Protein AF-A0A7S2A0R3-F1 (afdb_monomer)

InterPro domains:
  IPR005821 Ion transport domain [PF00520] (39-308)
  IPR024862 Transient receptor potential cation channel subfamily V [PTHR10582] (13-310)

Mean predicted aligned error: 7.32 Å

Nearest PDB structures (foldseek):
  8t0y-assembly1_C  TM=7.293E-01  e=2.827E-06  Rattus norvegicus
  8t3l-assembly1_A  TM=7.322E-01  e=7.513E-06  Rattus norvegicus
  7k4b-assembly1_A  TM=6.851E-01  e=8.211E-06  Homo sapiens
  9jje-assembly1_A  TM=5.980E-01  e=2.493E-05  Nematostella vectensis
  8fc8-assembly1_A  TM=6.639E-01  e=4.249E-05  Homo sapiens

Radius of gyration: 29.69 Å; Cα contacts (8 Å, |Δi|>4): 240; chains: 1; bounding box: 72×34×97 Å

Foldseek 3Di:
DDDPVVVLLVVLPDPVNVVVLVVLCPDPVLVVVLVVLLVLLVLLLVLLVVLLVVLLCQQCVVPPPPDPDDDDDPLQSSADDVVSLVSLVVSLVVLVVVLVLLCVLCVVVVNNVVCVPDVLSVLSVVLSVLSVVLSVCNRRSDDDSVVSVVVSVVSSVSSVVNVLVSVLLVDLVSVLVVVLVVQLVVVCPVVVVVLLVVLLVLLVVLLVQCEPFPLQVVDDPPPPPPCPDPDDPDDDPPDSQSRDDSVSSSVVSVVVLVVPDDCVNQPDPRHDPVVVVSSVVSCCVRNPVSVVVSVVSSVVSSVVSVPPPSSSSSSVSSVVSSVSVVSSVPDPCVVVVCVVVVVPPPPPPPPPDD

Solvent-accessible surface area (backbone atoms only — not comparable to full-atom values): 20241 Å² total; per-residue (Å²): 132,84,74,58,66,73,57,50,49,54,52,52,68,34,67,72,50,45,52,52,50,51,58,62,56,68,34,68,65,64,47,50,51,54,53,48,51,53,51,41,51,52,50,32,55,54,48,48,55,55,49,51,51,53,35,49,45,49,69,53,59,85,83,61,83,82,56,85,91,70,77,76,80,59,58,77,70,24,31,45,64,66,80,75,45,46,61,47,54,52,35,37,50,52,53,48,53,51,52,52,49,50,52,53,31,34,45,75,70,73,43,43,66,60,59,76,70,37,68,64,57,53,49,52,53,50,49,38,51,51,54,52,54,50,51,52,39,38,48,60,31,60,77,60,67,66,60,48,52,57,51,51,54,52,48,52,53,51,54,51,50,51,50,52,54,50,43,34,75,72,36,69,73,49,28,40,48,53,54,44,50,52,52,42,50,63,67,40,47,66,56,51,54,53,48,52,53,52,46,49,51,50,23,51,52,47,28,63,67,41,52,91,31,73,90,41,62,74,72,69,91,60,92,60,90,71,82,76,79,71,65,70,99,84,64,83,78,77,86,63,43,44,62,69,61,68,61,51,19,33,51,51,45,51,40,39,57,76,65,58,72,68,64,72,81,60,68,42,90,84,54,60,74,63,57,49,52,51,49,53,49,44,47,49,50,55,41,53,48,46,46,54,51,50,52,51,54,48,53,54,49,50,57,54,36,69,75,72,42,35,67,44,58,51,42,48,55,51,49,54,51,49,53,50,50,50,41,53,68,67,30,80,58,52,60,54,50,38,65,74,69,64,65,72,69,81,80,79,57,91,76,84,79,128

Organism: Trieres chinensis (NCBI:txid1514140)

pLDDT: mean 88.22, std 11.82, range [49.16, 98.56]

Sequence (354 aa):
QSLPEWLGDRAVVHSAVQNLLNDKISQRFPTAIILLDLYFLIIVIVTYSIVVLKSIQNRFPEAYVIADNVTGVPEDERAVPYESLLPLYIGAMYFLVREVVQMLSLLSLGLFQTWLYDPTNWLDVVFILVVVIFSVLMQTGKGDSQLFRTFSSLSLLLLWINFLFFLKSMFIDFAVFVGGVLYVVQRLVAFLMALIVILVAFAQMFITLFQQTEYCKCGGEGDDGSNTLCEGPGDPPPPRPFCGNMWPSFLKVYTMLLGEVDESLFLDKDVSSFAIVLFIFFMFLVVILLANVLIAIVTDSYGVIKNERAAIVFWSNRLDFVAEMDAIAAGPWKKKVKDVFGVNNADDDPGASR

Secondary structure (DSSP, 8-state):
-PPPHHHHHHHHT-HHHHHHHHHHHTSHHHHHHHHHHHHHHHHHHHHHHHHHHHHHHHHS-GGGSSSTT-----HHHHSPPHHHHHHHHHHHHHHHHHHHHHHHHHHHTT-HHHHHH-HHHHHHHHHHHHHHHHHHHHHH--S-HHHHHHHHHHHHHHHHHHHHHHHHHH-HHHHHHHHHHHHHHHHHHHHHHHHHHHHHHHHHHHHHHHTTSHHHHTT----S------S-SSSPPPP-TTSS-HHHHHHHHHHHHTT---GGGT-STTS-HHHHHHHHHHIIIIIIIIHHHHHHHHHHHHHHIIIIIHHHHHHHHHHHHHHHHHHHHHSTHHHHHHHHTT---TT--TT---

Structure (mmCIF, N/CA/C/O backbone):
data_AF-A0A7S2A0R3-F1
#
_entry.id   AF-A0A7S2A0R3-F1
#
loop_
_atom_site.group_PDB
_atom_site.id
_atom_site.type_symbol
_atom_site.label_atom_id
_atom_site.label_alt_id
_atom_site.label_comp_id
_atom_site.label_asym_id
_atom_site.label_entity_id
_atom_site.label_seq_id
_atom_site.pdbx_PDB_ins_code
_atom_site.Cartn_x
_atom_site.Cartn_y
_atom_site.Cartn_z
_atom_site.occupancy
_atom_site.B_iso_or_equiv
_atom_site.auth_seq_id
_atom_site.auth_comp_id
_atom_site.auth_asym_id
_atom_site.auth_atom_id
_atom_site.pdbx_PDB_model_num
ATOM 1 N N . GLN A 1 1 ? -31.956 -10.591 11.250 1.00 53.16 1 GLN A N 1
ATOM 2 C CA . GLN A 1 1 ? -32.306 -9.886 10.000 1.00 53.16 1 GLN A CA 1
ATOM 3 C C . GLN A 1 1 ? -31.535 -8.582 10.012 1.00 53.16 1 GLN A C 1
ATOM 5 O O . GLN A 1 1 ? -31.708 -7.823 10.958 1.00 53.16 1 GLN A O 1
ATOM 10 N N . SER A 1 2 ? -30.623 -8.376 9.062 1.00 69.69 2 SER A N 1
ATOM 11 C CA . SER A 1 2 ? -29.943 -7.089 8.907 1.00 69.69 2 SER A CA 1
ATOM 12 C C . SER A 1 2 ? -30.963 -6.037 8.470 1.00 69.69 2 SER A C 1
ATOM 14 O O . SER A 1 2 ? -31.864 -6.323 7.679 1.00 69.69 2 SER A O 1
ATOM 16 N N . LEU A 1 3 ? -30.864 -4.836 9.037 1.00 80.25 3 LEU A N 1
ATOM 17 C CA . LEU A 1 3 ? -31.650 -3.696 8.576 1.00 80.25 3 LEU A CA 1
ATOM 18 C C . LEU A 1 3 ? -31.218 -3.358 7.135 1.00 80.25 3 LEU A C 1
ATOM 20 O O . LEU A 1 3 ? -30.042 -3.534 6.811 1.00 80.25 3 LEU A O 1
ATOM 24 N N . PRO A 1 4 ? -32.126 -2.884 6.264 1.00 87.88 4 PRO A N 1
ATOM 25 C CA . PRO A 1 4 ? -31.744 -2.390 4.943 1.00 87.88 4 PRO A CA 1
ATOM 26 C C . PRO A 1 4 ? -30.665 -1.301 5.051 1.00 87.88 4 PRO A C 1
ATOM 28 O O . PRO A 1 4 ? -30.780 -0.435 5.919 1.00 87.88 4 PRO A O 1
ATOM 31 N N . GLU A 1 5 ? -29.669 -1.301 4.156 1.00 82.75 5 GLU A N 1
ATOM 32 C CA . GLU A 1 5 ? -28.526 -0.363 4.200 1.00 82.75 5 GLU A CA 1
ATOM 33 C C . GLU A 1 5 ? -28.966 1.105 4.303 1.00 82.75 5 GLU A C 1
ATOM 35 O O . GLU A 1 5 ? -28.507 1.832 5.177 1.00 82.75 5 GLU A O 1
ATOM 40 N N . TRP A 1 6 ? -29.968 1.513 3.518 1.00 86.81 6 TRP A N 1
ATOM 41 C CA . TRP A 1 6 ? -30.501 2.882 3.540 1.00 86.81 6 TRP A CA 1
ATOM 42 C C . TRP A 1 6 ? -31.080 3.307 4.901 1.00 86.81 6 TRP A C 1
ATOM 44 O O . TRP A 1 6 ? -31.124 4.499 5.223 1.00 86.81 6 TRP A O 1
ATOM 54 N N . LEU A 1 7 ? -31.575 2.349 5.693 1.00 87.88 7 LEU A N 1
ATOM 55 C CA . LEU A 1 7 ? -32.109 2.609 7.028 1.00 87.88 7 LEU A CA 1
ATOM 56 C C . LEU A 1 7 ? -30.966 2.745 8.041 1.00 87.88 7 LEU A C 1
ATOM 58 O O . LEU A 1 7 ? -31.045 3.598 8.924 1.00 87.88 7 LEU A O 1
ATOM 62 N N . GLY A 1 8 ? -29.903 1.950 7.874 1.00 85.31 8 GLY A N 1
ATOM 63 C CA . GLY A 1 8 ? -28.647 2.100 8.608 1.00 85.31 8 GLY A CA 1
ATOM 64 C C . GLY A 1 8 ? -28.032 3.478 8.374 1.00 85.31 8 GLY A C 1
ATOM 65 O O . GLY A 1 8 ? -27.817 4.218 9.332 1.00 85.31 8 GLY A O 1
ATOM 66 N N . ASP A 1 9 ? -27.891 3.878 7.110 1.00 88.38 9 ASP A N 1
ATOM 67 C CA . ASP A 1 9 ? -27.348 5.184 6.719 1.00 88.38 9 ASP A CA 1
ATOM 68 C C . ASP A 1 9 ? -28.123 6.345 7.356 1.00 88.38 9 ASP A C 1
ATOM 70 O O . ASP A 1 9 ? -27.536 7.288 7.890 1.00 88.38 9 ASP A O 1
ATOM 74 N N . ARG A 1 10 ? -29.462 6.272 7.368 1.00 89.88 10 ARG A N 1
ATOM 75 C CA . ARG A 1 10 ? -30.298 7.294 8.021 1.00 89.88 10 ARG A CA 1
ATOM 76 C C . ARG A 1 10 ? -30.178 7.288 9.540 1.00 89.88 10 ARG A C 1
ATOM 78 O O . ARG A 1 10 ? -30.179 8.361 10.142 1.00 89.88 10 ARG A O 1
ATOM 85 N N . ALA A 1 11 ? -30.105 6.114 10.162 1.00 90.81 11 ALA A N 1
ATOM 86 C CA . ALA A 1 11 ? -29.993 5.997 11.613 1.00 90.81 11 ALA A CA 1
ATOM 87 C C . ALA A 1 11 ? -28.671 6.591 12.119 1.00 90.81 11 ALA A C 1
ATOM 89 O O . ALA A 1 11 ? -28.650 7.313 13.113 1.00 90.81 11 ALA A O 1
ATOM 90 N N . VAL A 1 12 ? -27.588 6.343 11.387 1.00 89.62 12 VAL A N 1
ATOM 91 C CA . VAL A 1 12 ? -26.229 6.793 11.699 1.00 89.62 12 VAL A CA 1
ATOM 92 C C . VAL A 1 12 ? -26.091 8.328 11.636 1.00 89.62 12 VAL A C 1
ATOM 94 O O . VAL A 1 12 ? -25.327 8.926 12.396 1.00 89.62 12 VAL A O 1
ATOM 97 N N . VAL A 1 13 ? -26.880 9.000 10.792 1.00 90.25 13 VAL A N 1
ATOM 98 C CA . VAL A 1 13 ? -26.895 10.474 10.678 1.00 90.25 13 VAL A CA 1
ATOM 99 C C . VAL A 1 13 ? -27.761 11.144 11.761 1.00 90.25 13 VAL A C 1
ATOM 101 O O . VAL A 1 13 ? -27.716 12.362 11.937 1.00 90.25 13 VAL A O 1
ATOM 104 N N . HIS A 1 14 ? -28.534 10.382 12.537 1.00 94.38 14 HIS A N 1
ATOM 105 C CA . HIS A 1 14 ? -29.404 10.947 13.565 1.00 94.38 14 HIS A CA 1
ATOM 106 C C . HIS A 1 14 ? -28.595 11.521 14.745 1.00 94.38 14 HIS A C 1
ATOM 108 O O . HIS A 1 14 ? -27.774 10.831 15.350 1.00 94.38 14 HIS A O 1
ATOM 114 N N . SER A 1 15 ? -28.880 12.766 15.145 1.00 94.12 15 SER A N 1
ATOM 115 C CA . SER A 1 15 ? -28.128 13.494 16.187 1.00 94.12 15 SER A CA 1
ATOM 116 C C . SER A 1 15 ? -28.054 12.756 17.530 1.00 94.12 15 SER A C 1
ATOM 118 O O . SER A 1 15 ? -27.028 12.785 18.203 1.00 94.12 15 SER A O 1
ATOM 120 N N . ALA A 1 16 ? -29.114 12.035 17.909 1.00 95.06 16 ALA A N 1
ATOM 121 C CA . ALA A 1 16 ? -29.117 11.218 19.125 1.00 95.06 16 ALA A CA 1
ATOM 122 C C . ALA A 1 16 ? -28.080 10.075 19.089 1.00 95.06 16 ALA A C 1
ATOM 124 O O . ALA A 1 16 ? -27.408 9.835 20.090 1.00 95.06 16 ALA A O 1
ATOM 125 N N . VAL A 1 17 ? -27.919 9.403 17.941 1.00 92.44 17 VAL A N 1
ATOM 126 C CA . VAL A 1 17 ? -26.929 8.325 17.766 1.00 92.44 17 VAL A CA 1
ATOM 127 C C . VAL A 1 17 ? -25.521 8.912 17.777 1.00 92.44 17 VAL A C 1
ATOM 129 O O . VAL A 1 17 ? -24.640 8.376 18.439 1.00 92.44 17 VAL A O 1
ATOM 132 N N . GLN A 1 18 ? -25.327 10.062 17.131 1.00 93.12 18 GLN A N 1
ATOM 133 C CA . GLN A 1 18 ? -24.048 10.776 17.125 1.00 93.12 18 GLN A CA 1
ATOM 134 C C . GLN A 1 18 ? -23.613 11.210 18.529 1.00 93.12 18 GLN A C 1
ATOM 136 O O . GLN A 1 18 ? -22.451 11.036 18.890 1.00 93.12 18 GLN A O 1
ATOM 141 N N . ASN A 1 19 ? -24.539 11.724 19.344 1.00 94.06 19 ASN A N 1
ATOM 142 C CA . ASN A 1 19 ? -24.255 12.095 20.730 1.00 94.06 19 ASN A CA 1
ATOM 143 C C . ASN A 1 19 ? -23.870 10.875 21.575 1.00 94.06 19 ASN A C 1
ATOM 145 O O . ASN A 1 19 ? -22.902 10.942 22.328 1.00 94.06 19 ASN A O 1
ATOM 149 N N . LEU A 1 20 ? -24.578 9.753 21.408 1.00 93.00 20 LEU A N 1
ATOM 150 C CA . LEU A 1 20 ? -24.264 8.505 22.104 1.00 93.00 20 LEU A CA 1
ATOM 151 C C . LEU A 1 20 ? -22.902 7.939 21.676 1.00 93.00 20 LEU A C 1
ATOM 153 O O . LEU A 1 20 ? -22.112 7.534 22.526 1.00 93.00 20 LEU A O 1
ATOM 157 N N . LEU A 1 21 ? -22.598 7.948 20.375 1.00 89.75 21 LEU A N 1
ATOM 158 C CA . LEU A 1 21 ? -21.299 7.523 19.847 1.00 89.75 21 LEU A CA 1
ATOM 159 C C . LEU A 1 21 ? -20.168 8.414 20.364 1.00 89.75 21 LEU A C 1
ATOM 161 O O . LEU A 1 21 ? -19.136 7.901 20.783 1.00 89.75 21 LEU A O 1
ATOM 165 N N . ASN A 1 22 ? -20.358 9.734 20.378 1.00 90.19 22 ASN A N 1
ATOM 166 C CA . ASN A 1 22 ? -19.363 10.662 20.911 1.00 90.19 22 ASN A CA 1
ATOM 167 C C . ASN A 1 22 ? -19.104 10.425 22.405 1.00 90.19 22 ASN A C 1
ATOM 169 O O . ASN A 1 22 ? -17.946 10.410 22.820 1.00 90.19 22 ASN A O 1
ATOM 173 N N . ASP A 1 23 ? -20.153 10.185 23.195 1.00 93.44 23 ASP A N 1
ATOM 174 C CA . ASP A 1 23 ? -20.019 9.874 24.621 1.00 93.44 23 ASP A CA 1
ATOM 175 C C . ASP A 1 23 ? -19.242 8.563 24.835 1.00 93.44 23 ASP A C 1
ATOM 177 O O . ASP A 1 23 ? -18.264 8.527 25.585 1.00 93.44 23 ASP A O 1
ATOM 181 N N . LYS A 1 24 ? -19.575 7.510 24.076 1.00 90.69 24 LYS A N 1
ATOM 182 C CA . LYS A 1 24 ? -18.863 6.221 24.114 1.00 90.69 24 LYS A CA 1
ATOM 183 C C . LYS A 1 24 ? -17.401 6.316 23.678 1.00 90.69 24 LYS A C 1
ATOM 185 O O . LYS A 1 24 ? -16.538 5.744 24.339 1.00 90.69 24 LYS A O 1
ATOM 190 N N . ILE A 1 25 ? -17.103 7.052 22.609 1.00 86.25 25 ILE A N 1
ATOM 191 C CA . ILE A 1 25 ? -15.728 7.233 22.113 1.00 86.25 25 ILE A CA 1
ATOM 192 C C . ILE A 1 25 ? -14.889 8.032 23.113 1.00 86.25 25 ILE A C 1
ATOM 194 O O . ILE A 1 25 ? -13.708 7.746 23.286 1.00 86.25 25 ILE A O 1
ATOM 198 N N . SER A 1 26 ? -15.496 8.995 23.815 1.00 89.81 26 SER A N 1
ATOM 199 C CA . SER A 1 26 ? -14.797 9.823 24.805 1.00 89.81 26 SER A CA 1
ATOM 200 C C . SER A 1 26 ? -14.355 9.057 26.061 1.00 89.81 26 SER A C 1
ATOM 202 O O . SER A 1 26 ? -13.624 9.589 26.901 1.00 89.81 26 SER A O 1
ATOM 204 N N . GLN A 1 27 ? -14.757 7.790 26.199 1.00 92.88 27 GLN A N 1
ATOM 205 C CA . GLN A 1 27 ? -14.323 6.947 27.299 1.00 92.88 27 GLN A CA 1
ATOM 206 C C . GLN A 1 27 ? -12.807 6.703 27.250 1.00 92.88 27 GLN A C 1
ATOM 208 O O . GLN A 1 27 ? -12.182 6.537 26.199 1.00 92.88 27 GLN A O 1
ATOM 213 N N . ARG A 1 28 ? -12.201 6.648 28.442 1.00 92.94 28 ARG A N 1
ATOM 214 C CA . ARG A 1 28 ? -10.743 6.534 28.603 1.00 92.94 28 ARG A CA 1
ATOM 215 C C . ARG A 1 28 ? -10.174 5.246 28.006 1.00 92.94 28 ARG A C 1
ATOM 217 O O . ARG A 1 28 ? -9.055 5.260 27.512 1.00 92.94 28 ARG A O 1
ATOM 224 N N . PHE A 1 29 ? -10.927 4.147 28.061 1.00 89.81 29 PHE A N 1
ATOM 225 C CA . PHE A 1 29 ? -10.441 2.826 27.659 1.00 89.81 29 PHE A CA 1
ATOM 226 C C . PHE A 1 29 ? -10.271 2.677 26.133 1.00 89.81 29 PHE A C 1
ATOM 228 O O . PHE A 1 29 ? -9.145 2.402 25.720 1.00 89.81 29 PHE A O 1
ATOM 235 N N . PRO A 1 30 ? -11.287 2.945 25.283 1.00 88.75 30 PRO A N 1
ATOM 236 C CA . PRO A 1 30 ? -11.110 2.927 23.826 1.00 88.75 30 PRO A CA 1
ATOM 237 C C . PRO A 1 30 ? -10.014 3.883 23.349 1.00 88.75 30 PRO A C 1
ATOM 239 O O . PRO A 1 30 ? -9.170 3.513 22.538 1.00 88.75 30 PRO A O 1
ATOM 242 N N . THR A 1 31 ? -9.980 5.095 23.913 1.00 91.19 31 THR A N 1
ATOM 243 C CA . THR A 1 31 ? -8.960 6.094 23.570 1.00 91.19 31 THR A CA 1
ATOM 244 C C . THR A 1 31 ? -7.552 5.598 23.911 1.00 91.19 31 THR A C 1
ATOM 246 O O . THR A 1 31 ? -6.631 5.767 23.116 1.00 91.19 31 THR A O 1
ATOM 249 N N . ALA A 1 32 ? -7.371 4.955 25.070 1.00 93.81 32 ALA A N 1
ATOM 250 C CA . ALA A 1 32 ? -6.081 4.400 25.467 1.00 93.81 32 ALA A CA 1
ATOM 251 C C . ALA A 1 32 ? -5.621 3.268 24.537 1.00 93.81 32 ALA A C 1
ATOM 253 O O . ALA A 1 32 ? -4.443 3.235 24.190 1.00 93.81 32 ALA A O 1
ATOM 254 N N . ILE A 1 33 ? -6.530 2.384 24.107 1.00 92.44 33 ILE A N 1
ATOM 255 C CA . ILE A 1 33 ? -6.212 1.311 23.152 1.00 92.44 33 ILE A CA 1
ATOM 256 C C . ILE A 1 33 ? -5.756 1.907 21.820 1.00 92.44 33 ILE A C 1
ATOM 258 O O . ILE A 1 33 ? -4.657 1.597 21.380 1.00 92.44 33 ILE A O 1
ATOM 262 N N . ILE A 1 34 ? -6.522 2.845 21.252 1.00 92.31 34 ILE A N 1
ATOM 263 C CA . ILE A 1 34 ? -6.175 3.493 19.976 1.00 92.31 34 ILE A CA 1
ATOM 264 C C . ILE A 1 34 ? -4.805 4.184 20.043 1.00 92.31 34 ILE A C 1
ATOM 266 O O . ILE A 1 34 ? -4.004 4.094 19.113 1.00 92.31 34 ILE A O 1
ATOM 270 N N . LEU A 1 35 ? -4.522 4.913 21.127 1.00 95.06 35 LEU A N 1
ATOM 271 C CA . LEU A 1 35 ? -3.232 5.591 21.287 1.00 95.06 35 LEU A CA 1
ATOM 272 C C . LEU A 1 35 ? -2.077 4.594 21.411 1.00 95.06 35 LEU A C 1
ATOM 274 O O . LEU A 1 35 ? -0.989 4.840 20.889 1.00 95.06 35 LEU A O 1
ATOM 278 N N . LEU A 1 36 ? -2.314 3.478 22.095 1.00 96.50 36 LEU A N 1
ATOM 279 C CA . LEU A 1 36 ? -1.329 2.424 22.271 1.00 96.50 36 LEU A CA 1
ATOM 280 C C . LEU A 1 36 ? -1.073 1.691 20.943 1.00 96.50 36 LEU A C 1
ATOM 282 O O . LEU A 1 36 ? 0.085 1.465 20.598 1.00 96.50 36 LEU A O 1
ATOM 286 N N . ASP A 1 37 ? -2.111 1.435 20.150 1.00 96.56 37 ASP A N 1
ATOM 287 C CA . ASP A 1 37 ? -1.998 0.904 18.790 1.00 96.56 37 ASP A CA 1
ATOM 288 C C . ASP A 1 37 ? -1.157 1.803 17.888 1.00 96.56 37 ASP A C 1
ATOM 290 O O . ASP A 1 37 ? -0.212 1.334 17.253 1.00 96.56 37 ASP A O 1
ATOM 294 N N . LEU A 1 38 ? -1.449 3.110 17.877 1.00 97.25 38 LEU A N 1
ATOM 295 C CA . LEU A 1 38 ? -0.672 4.083 17.110 1.00 97.25 38 LEU A CA 1
ATOM 296 C C . LEU A 1 38 ? 0.805 4.049 17.520 1.00 97.25 38 LEU A C 1
ATOM 298 O O . LEU A 1 38 ? 1.693 4.065 16.668 1.00 97.25 38 LEU A O 1
ATOM 302 N N . TYR A 1 39 ? 1.066 3.998 18.826 1.00 97.94 39 TYR A N 1
ATOM 303 C CA . TYR A 1 39 ? 2.418 3.971 19.370 1.00 97.94 39 TYR A CA 1
ATOM 304 C C . TYR A 1 39 ? 3.193 2.723 18.927 1.00 97.94 39 TYR A C 1
ATOM 306 O O . TYR A 1 39 ? 4.292 2.850 18.379 1.00 97.94 39 TYR A O 1
ATOM 314 N N . PHE A 1 40 ? 2.620 1.527 19.101 1.00 98.31 40 PHE A N 1
ATOM 315 C CA . PHE A 1 40 ? 3.263 0.282 18.670 1.00 98.31 40 PHE A CA 1
ATOM 316 C C . PHE A 1 40 ? 3.428 0.214 17.152 1.00 98.31 40 PHE A C 1
ATOM 318 O O . PHE A 1 40 ? 4.469 -0.240 16.681 1.00 98.31 40 PHE A O 1
ATOM 325 N N . LEU A 1 41 ? 2.459 0.715 16.384 1.00 98.06 41 LEU A N 1
ATOM 326 C CA . LEU A 1 41 ? 2.529 0.739 14.925 1.00 98.06 41 LEU A CA 1
ATOM 327 C C . LEU A 1 41 ? 3.690 1.610 14.426 1.00 98.06 41 LEU A C 1
ATOM 329 O O . LEU A 1 41 ? 4.479 1.162 13.595 1.00 98.06 41 LEU A O 1
ATOM 333 N N . ILE A 1 42 ? 3.848 2.821 14.976 1.00 98.44 42 ILE A N 1
ATOM 334 C CA . ILE A 1 42 ? 4.972 3.711 14.641 1.00 98.44 42 ILE A CA 1
ATOM 335 C C . ILE A 1 42 ? 6.308 3.052 15.002 1.00 98.44 42 ILE A C 1
ATOM 337 O O . ILE A 1 42 ? 7.232 3.067 14.186 1.00 98.44 42 ILE A O 1
ATOM 341 N N . ILE A 1 43 ? 6.417 2.449 16.192 1.00 98.44 43 ILE A N 1
ATOM 342 C CA . ILE A 1 43 ? 7.643 1.755 16.617 1.00 98.44 43 ILE A CA 1
ATOM 343 C C . ILE A 1 43 ? 7.985 0.622 15.657 1.00 98.44 43 ILE A C 1
ATOM 345 O O . ILE A 1 43 ? 9.121 0.550 15.193 1.00 98.44 43 ILE A O 1
ATOM 349 N N . VAL A 1 44 ? 7.014 -0.230 15.321 1.00 98.50 44 VAL A N 1
ATOM 350 C CA . VAL A 1 44 ? 7.233 -1.348 14.400 1.00 98.50 44 VAL A CA 1
ATOM 351 C C . VAL A 1 44 ? 7.710 -0.834 13.046 1.00 98.50 44 VAL A C 1
ATOM 353 O O . VAL A 1 44 ? 8.722 -1.321 12.559 1.00 98.50 44 VAL A O 1
ATOM 356 N N . ILE A 1 45 ? 7.072 0.185 12.462 1.00 98.38 45 ILE A N 1
ATOM 357 C CA . ILE A 1 45 ? 7.456 0.725 11.144 1.00 98.38 45 ILE A CA 1
ATOM 358 C C . ILE A 1 45 ? 8.869 1.319 11.160 1.00 98.38 45 ILE A C 1
ATOM 360 O O . ILE A 1 45 ? 9.677 1.029 10.271 1.00 98.38 45 ILE A O 1
ATOM 364 N N . VAL A 1 46 ? 9.189 2.138 12.166 1.00 98.56 46 VAL A N 1
ATOM 365 C CA . VAL A 1 46 ? 10.499 2.796 12.276 1.00 98.56 46 VAL A CA 1
ATOM 366 C C . VAL A 1 46 ? 11.598 1.767 12.526 1.00 98.56 46 VAL A C 1
ATOM 368 O O . VAL A 1 46 ? 12.597 1.750 11.803 1.00 98.56 46 VAL A O 1
ATOM 371 N N . THR A 1 47 ? 11.414 0.869 13.498 1.00 98.44 47 THR A N 1
ATOM 372 C CA . THR A 1 47 ? 12.392 -0.188 13.783 1.00 98.44 47 THR A CA 1
ATOM 373 C C . THR A 1 47 ? 12.548 -1.122 12.588 1.00 98.44 47 THR A C 1
ATOM 375 O O . THR A 1 47 ? 13.676 -1.453 12.232 1.00 98.44 47 THR A O 1
ATOM 378 N N . TYR A 1 48 ? 11.458 -1.495 11.914 1.00 98.50 48 TYR A N 1
ATOM 379 C CA . TYR A 1 48 ? 11.509 -2.370 10.744 1.00 98.50 48 TYR A CA 1
ATOM 380 C C . TYR A 1 48 ? 12.323 -1.736 9.618 1.00 98.50 48 TYR A C 1
ATOM 382 O O . TYR A 1 48 ? 13.214 -2.377 9.070 1.00 98.50 48 TYR A O 1
ATOM 390 N N . SER A 1 49 ? 12.093 -0.451 9.335 1.00 98.38 49 SER A N 1
ATOM 391 C CA . SER A 1 49 ? 12.828 0.294 8.305 1.00 98.38 49 SER A CA 1
ATOM 392 C C . SER A 1 49 ? 14.334 0.331 8.585 1.00 98.38 49 SER A C 1
ATOM 394 O O . SER A 1 49 ? 15.140 0.071 7.691 1.00 98.38 49 SER A O 1
ATOM 396 N N . ILE A 1 50 ? 14.727 0.599 9.835 1.00 98.31 50 ILE A N 1
ATOM 397 C CA . ILE A 1 50 ? 16.140 0.645 10.243 1.00 98.31 50 ILE A CA 1
ATOM 398 C C . ILE A 1 50 ? 16.779 -0.749 10.161 1.00 98.31 50 ILE A C 1
ATOM 400 O O . ILE A 1 50 ? 17.884 -0.904 9.637 1.00 98.31 50 ILE A O 1
ATOM 404 N N . VAL A 1 51 ? 16.094 -1.776 10.669 1.00 98.25 51 VAL A N 1
ATOM 405 C CA . VAL A 1 51 ? 16.632 -3.141 10.749 1.00 98.25 51 VAL A CA 1
ATOM 406 C C . VAL A 1 51 ? 16.710 -3.799 9.369 1.00 98.25 51 VAL A C 1
ATOM 408 O O . VAL A 1 51 ? 17.706 -4.462 9.082 1.00 98.25 51 VAL A O 1
ATOM 411 N N . VAL A 1 52 ? 15.748 -3.551 8.474 1.00 98.00 52 VAL A N 1
ATOM 412 C CA . VAL A 1 52 ? 15.816 -4.007 7.075 1.00 98.00 52 VAL A CA 1
ATOM 413 C C . VAL A 1 52 ? 17.017 -3.395 6.360 1.00 98.00 52 VAL A C 1
ATOM 415 O O . VAL A 1 52 ? 17.764 -4.130 5.718 1.00 98.00 52 VAL A O 1
ATOM 418 N N . LEU A 1 53 ? 17.262 -2.087 6.507 1.00 97.31 53 LEU A N 1
ATOM 419 C CA . LEU A 1 53 ? 18.437 -1.439 5.911 1.00 97.31 53 LEU A CA 1
ATOM 420 C C . LEU A 1 53 ? 19.743 -2.052 6.425 1.00 97.31 53 LEU A C 1
ATOM 422 O O . LEU A 1 53 ? 20.612 -2.398 5.625 1.00 97.31 53 LEU A O 1
ATOM 426 N N . LYS A 1 54 ? 19.851 -2.268 7.741 1.00 96.88 54 LYS A N 1
ATOM 427 C CA . LYS A 1 54 ? 21.008 -2.939 8.349 1.00 96.88 54 LYS A CA 1
ATOM 428 C C . LYS A 1 54 ? 21.177 -4.371 7.830 1.00 96.88 54 LYS A C 1
ATOM 430 O O . LYS A 1 54 ? 22.288 -4.786 7.519 1.00 96.88 54 LYS A O 1
ATOM 435 N N . SER A 1 55 ? 20.084 -5.122 7.682 1.00 96.38 55 SER A N 1
ATOM 436 C CA . SER A 1 55 ? 20.126 -6.481 7.129 1.00 96.38 55 SER A CA 1
ATOM 437 C C . SER A 1 55 ? 20.562 -6.492 5.660 1.00 96.38 55 SER A C 1
ATOM 439 O O . SER A 1 55 ? 21.346 -7.352 5.269 1.00 96.38 55 SER A O 1
ATOM 441 N N . ILE A 1 56 ? 20.115 -5.526 4.849 1.00 95.69 56 ILE A N 1
ATOM 442 C CA . ILE A 1 56 ? 20.553 -5.379 3.453 1.00 95.69 56 ILE A CA 1
ATOM 443 C C . ILE A 1 56 ? 22.051 -5.057 3.399 1.00 95.69 56 ILE A C 1
ATOM 445 O O . ILE A 1 56 ? 22.771 -5.714 2.655 1.00 95.69 56 ILE A O 1
ATOM 449 N N . GLN A 1 57 ? 22.539 -4.119 4.214 1.00 94.44 57 GLN A N 1
ATOM 450 C CA . GLN A 1 57 ? 23.969 -3.785 4.280 1.00 94.44 57 GLN A CA 1
ATOM 451 C C . GLN A 1 57 ? 24.826 -4.998 4.668 1.00 94.44 57 GLN A C 1
ATOM 453 O O . GLN A 1 57 ? 25.828 -5.272 4.013 1.00 94.44 57 GLN A O 1
ATOM 458 N N . ASN A 1 58 ? 24.392 -5.783 5.659 1.00 93.88 58 ASN A N 1
ATOM 459 C CA . ASN A 1 58 ? 25.086 -7.012 6.058 1.00 93.88 58 ASN A CA 1
ATOM 460 C C . ASN A 1 58 ? 25.082 -8.086 4.951 1.00 93.88 58 ASN A C 1
ATOM 462 O O . ASN A 1 58 ? 26.007 -8.889 4.857 1.00 93.88 58 ASN A O 1
ATOM 466 N N . ARG A 1 59 ? 24.040 -8.126 4.109 1.00 92.38 59 ARG A N 1
ATOM 467 C CA . ARG A 1 59 ? 23.916 -9.082 2.990 1.00 92.38 59 ARG A CA 1
ATOM 468 C C . ARG A 1 59 ? 24.679 -8.650 1.734 1.00 92.38 59 ARG A C 1
ATOM 470 O O . ARG A 1 59 ? 24.998 -9.511 0.916 1.00 92.38 59 ARG A O 1
ATOM 477 N N . PHE A 1 60 ? 24.951 -7.355 1.573 1.00 90.56 60 PHE A N 1
ATOM 478 C CA . PHE A 1 60 ? 25.631 -6.768 0.417 1.00 90.56 60 PHE A CA 1
ATOM 479 C C . PHE A 1 60 ? 26.751 -5.818 0.868 1.00 90.56 60 PHE A C 1
ATOM 481 O O . PHE A 1 60 ? 26.618 -4.602 0.714 1.00 90.56 60 PHE A O 1
ATOM 488 N N . PRO A 1 61 ? 27.859 -6.332 1.429 1.00 84.75 61 PRO A N 1
ATOM 489 C CA . PRO A 1 61 ? 28.990 -5.479 1.755 1.00 84.75 61 PRO A CA 1
ATOM 490 C C . PRO A 1 61 ? 29.567 -4.892 0.458 1.00 84.75 61 PRO A C 1
ATOM 492 O O . PRO A 1 61 ? 30.164 -5.608 -0.347 1.00 84.75 61 PRO A O 1
ATOM 495 N N . GLU A 1 62 ? 29.397 -3.579 0.262 1.00 72.88 62 GLU A N 1
ATOM 496 C CA . GLU A 1 62 ? 29.889 -2.818 -0.905 1.00 72.88 62 GLU A CA 1
ATOM 497 C C . GLU A 1 62 ? 31.397 -3.023 -1.163 1.00 72.88 62 GLU A C 1
ATOM 499 O O . GLU A 1 62 ? 31.883 -2.826 -2.272 1.00 72.88 62 GLU A O 1
ATOM 504 N N . ALA A 1 63 ? 32.141 -3.481 -0.153 1.00 56.25 63 ALA A N 1
ATOM 505 C CA . ALA A 1 63 ? 33.590 -3.624 -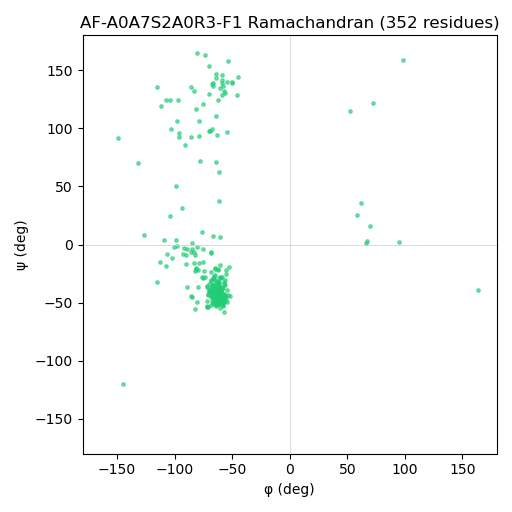0.172 1.00 56.25 63 ALA A CA 1
ATOM 506 C C . ALA A 1 63 ? 34.140 -4.885 -0.874 1.00 56.25 63 ALA A C 1
ATOM 508 O O . ALA A 1 63 ? 35.357 -5.033 -0.947 1.00 56.25 63 ALA A O 1
ATOM 509 N N . TYR A 1 64 ? 33.307 -5.802 -1.381 1.00 52.72 64 TYR A N 1
ATOM 510 C CA . TYR A 1 64 ? 33.792 -7.128 -1.803 1.00 52.72 64 TYR A CA 1
ATOM 511 C C . TYR A 1 64 ? 33.817 -7.401 -3.311 1.00 52.72 64 TYR A C 1
ATOM 513 O O . TYR A 1 64 ? 34.163 -8.496 -3.741 1.00 52.72 64 TYR A O 1
ATOM 521 N N . VAL A 1 65 ? 33.477 -6.412 -4.136 1.00 55.28 65 VAL A N 1
ATOM 522 C CA . VAL A 1 65 ? 33.431 -6.585 -5.601 1.00 55.28 65 VAL A CA 1
ATOM 523 C C . VAL A 1 65 ? 34.805 -6.367 -6.266 1.00 55.28 65 VAL A C 1
ATOM 525 O O . VAL A 1 65 ? 34.958 -6.634 -7.449 1.00 55.28 65 VAL A O 1
ATOM 528 N N . ILE A 1 66 ? 35.832 -5.924 -5.527 1.00 58.16 66 ILE A N 1
ATOM 529 C CA . ILE A 1 66 ? 37.131 -5.533 -6.121 1.00 58.16 66 ILE A CA 1
ATOM 530 C C . ILE A 1 66 ? 38.234 -6.598 -5.951 1.00 58.16 66 ILE A C 1
ATOM 532 O O . ILE A 1 66 ? 39.267 -6.511 -6.607 1.00 58.16 66 ILE A O 1
ATOM 536 N N . ALA A 1 67 ? 38.043 -7.632 -5.129 1.00 53.81 67 ALA A N 1
ATOM 537 C CA . ALA A 1 67 ? 39.051 -8.680 -4.956 1.00 53.81 67 ALA A CA 1
ATOM 538 C C . ALA A 1 67 ? 38.557 -10.007 -5.542 1.00 53.81 67 ALA A C 1
ATOM 540 O O . ALA A 1 67 ? 37.542 -10.547 -5.113 1.00 53.81 67 ALA A O 1
ATOM 541 N N . ASP A 1 68 ? 39.284 -10.512 -6.534 1.00 56.91 68 ASP A N 1
ATOM 542 C CA . ASP A 1 68 ? 39.055 -11.799 -7.184 1.00 56.91 68 ASP A CA 1
ATOM 543 C C . ASP A 1 68 ? 38.893 -12.959 -6.183 1.00 56.91 68 ASP A C 1
ATOM 545 O O . ASP A 1 68 ? 39.664 -13.110 -5.233 1.00 56.91 68 ASP A O 1
ATOM 549 N N . ASN A 1 69 ? 37.931 -13.841 -6.477 1.00 63.69 69 ASN A N 1
ATOM 550 C CA . ASN A 1 69 ? 37.774 -15.191 -5.915 1.00 63.69 69 ASN A CA 1
ATOM 551 C C . ASN A 1 69 ? 37.542 -15.314 -4.409 1.00 63.69 69 ASN A C 1
ATOM 553 O O . ASN A 1 69 ? 37.984 -16.289 -3.795 1.00 63.69 69 ASN A O 1
ATOM 557 N N . VAL A 1 70 ? 36.816 -14.383 -3.799 1.00 60.03 70 VAL A N 1
ATOM 558 C CA . VAL A 1 70 ? 36.596 -14.475 -2.362 1.00 60.03 70 VAL A CA 1
ATOM 559 C C . VAL A 1 70 ? 35.243 -15.135 -2.037 1.00 60.03 70 VAL A C 1
ATOM 561 O O . VAL A 1 70 ? 34.175 -14.803 -2.552 1.00 60.03 70 VAL A O 1
ATOM 564 N N . THR A 1 71 ? 35.351 -16.200 -1.248 1.00 65.25 71 THR A N 1
ATOM 565 C CA . THR A 1 71 ? 34.292 -17.085 -0.757 1.00 65.25 71 THR A CA 1
ATOM 566 C C . THR A 1 71 ? 33.225 -16.299 -0.002 1.00 65.25 71 THR A C 1
ATOM 568 O O . THR A 1 71 ? 33.568 -15.524 0.882 1.00 65.25 71 THR A O 1
ATOM 571 N N . GLY A 1 72 ? 31.944 -16.511 -0.324 1.00 68.25 72 GLY A N 1
ATOM 572 C CA . GLY A 1 72 ? 30.825 -15.740 0.229 1.00 68.25 72 GLY A CA 1
ATOM 573 C C . GLY A 1 72 ? 30.883 -15.511 1.746 1.00 68.25 72 GLY A C 1
ATOM 574 O O . GLY A 1 72 ? 31.287 -16.392 2.500 1.00 68.25 72 GLY A O 1
ATOM 575 N N . VAL A 1 73 ? 30.434 -14.324 2.173 1.00 73.69 73 VAL A N 1
ATOM 576 C CA . VAL A 1 73 ? 30.347 -13.902 3.584 1.00 73.69 73 VAL A CA 1
ATOM 577 C C . VAL A 1 73 ? 29.718 -15.017 4.432 1.00 73.69 73 VAL A C 1
ATOM 579 O O . VAL A 1 73 ? 28.631 -15.479 4.038 1.00 73.69 73 VAL A O 1
ATOM 582 N N . PRO A 1 74 ? 30.347 -15.435 5.554 1.00 82.12 74 PRO A N 1
ATOM 583 C CA . PRO A 1 74 ? 29.803 -16.448 6.457 1.00 82.12 74 PRO A CA 1
ATOM 584 C C . PRO A 1 74 ? 28.354 -16.128 6.834 1.00 82.12 74 PRO A C 1
ATOM 586 O O . PRO A 1 74 ? 28.011 -14.966 7.051 1.00 82.12 74 PRO A O 1
ATOM 589 N N . GLU A 1 75 ? 27.486 -17.142 6.910 1.00 83.00 75 GLU A N 1
ATOM 590 C CA . GLU A 1 75 ? 26.061 -16.931 7.224 1.00 83.00 75 GLU A CA 1
ATOM 591 C C . GLU A 1 75 ? 25.861 -16.196 8.562 1.00 83.00 75 GLU A C 1
ATOM 593 O O . GLU A 1 75 ? 24.967 -15.357 8.670 1.00 83.00 7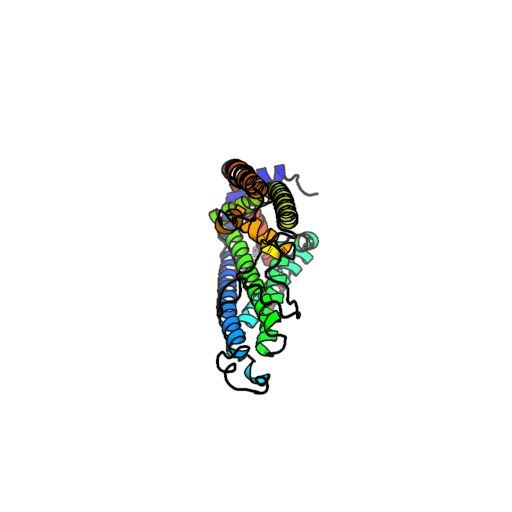5 GLU A O 1
ATOM 598 N N . ASP A 1 76 ? 26.744 -16.438 9.535 1.00 85.56 76 ASP A N 1
ATOM 599 C CA . ASP A 1 76 ? 26.674 -15.856 10.878 1.00 85.56 76 ASP A CA 1
ATOM 600 C C . ASP A 1 76 ? 26.889 -14.332 10.893 1.00 85.56 76 ASP A C 1
ATOM 602 O O . ASP A 1 76 ? 26.318 -13.636 11.731 1.00 85.56 76 ASP A O 1
ATOM 606 N N . GLU A 1 77 ? 27.646 -13.782 9.938 1.00 90.75 77 GLU A N 1
ATOM 607 C CA . GLU A 1 77 ? 27.883 -12.333 9.838 1.00 90.75 77 GLU A CA 1
ATOM 608 C C . GLU A 1 77 ? 26.695 -11.585 9.208 1.00 90.75 77 GLU A C 1
ATOM 610 O O . GLU A 1 77 ? 26.567 -10.366 9.344 1.00 90.75 77 GLU A O 1
ATOM 615 N N . ARG A 1 78 ? 25.779 -12.307 8.545 1.00 92.94 78 ARG A N 1
ATOM 616 C CA . ARG A 1 78 ? 24.582 -11.720 7.915 1.00 92.94 78 ARG A CA 1
ATOM 617 C C . ARG A 1 78 ? 23.455 -11.469 8.912 1.00 92.94 78 ARG A C 1
ATOM 619 O O . ARG A 1 78 ? 22.558 -10.669 8.629 1.00 92.94 78 ARG A O 1
ATOM 626 N N . ALA A 1 79 ? 23.472 -12.162 10.048 1.00 96.38 79 ALA A N 1
ATOM 627 C CA . ALA A 1 79 ? 22.437 -12.079 11.066 1.00 96.38 79 ALA A CA 1
ATOM 628 C C . ALA A 1 79 ? 22.422 -10.702 11.750 1.00 96.38 79 ALA A C 1
ATOM 630 O O . ALA A 1 79 ? 23.458 -10.124 12.084 1.00 96.38 79 ALA A O 1
ATOM 631 N N . VAL A 1 80 ? 21.225 -10.160 11.981 1.00 97.25 80 VAL A N 1
ATOM 632 C CA . VAL A 1 80 ? 21.050 -8.939 12.778 1.00 97.25 80 VAL A CA 1
ATOM 633 C C . VAL A 1 80 ? 20.975 -9.320 14.264 1.00 97.25 80 VAL A C 1
ATOM 635 O O . VAL A 1 80 ? 20.249 -10.257 14.605 1.00 97.25 80 VAL A O 1
ATOM 638 N N . PRO A 1 81 ? 21.673 -8.607 15.174 1.00 97.00 81 PRO A N 1
ATOM 639 C CA . PRO A 1 81 ? 21.617 -8.903 16.604 1.00 97.00 81 PRO A CA 1
ATOM 640 C C . PRO A 1 81 ? 20.185 -8.816 17.149 1.00 97.00 81 PRO A C 1
ATOM 642 O O . PRO A 1 81 ? 19.435 -7.890 16.825 1.00 97.00 81 PRO A O 1
ATOM 645 N N . TYR A 1 82 ? 19.836 -9.763 18.025 1.00 97.00 82 TYR A N 1
ATOM 646 C CA . TYR A 1 82 ? 18.492 -9.916 18.599 1.00 97.00 82 TYR A CA 1
ATOM 647 C C . TYR A 1 82 ? 17.984 -8.647 19.306 1.00 97.00 82 TYR A C 1
ATOM 649 O O . TYR A 1 82 ? 16.789 -8.363 19.287 1.00 97.00 82 TYR A O 1
ATOM 657 N N . GLU A 1 83 ? 18.889 -7.847 19.873 1.00 97.69 83 GLU A N 1
ATOM 658 C CA . GLU A 1 83 ? 18.578 -6.597 20.575 1.00 97.69 83 GLU A CA 1
ATOM 659 C C . GLU A 1 83 ? 17.886 -5.578 19.663 1.00 97.69 83 GLU A C 1
ATOM 661 O O . GLU A 1 83 ? 16.947 -4.905 20.079 1.00 97.69 83 GLU A O 1
ATOM 666 N N . SER A 1 84 ? 18.299 -5.500 18.393 1.00 97.81 84 SER A N 1
ATOM 667 C CA . SER A 1 84 ? 17.677 -4.601 17.411 1.00 97.81 84 SER A CA 1
ATOM 668 C C . SER A 1 84 ? 16.308 -5.105 16.937 1.00 97.81 84 SER A C 1
ATOM 670 O O . SER A 1 84 ? 15.493 -4.313 16.476 1.00 97.81 84 SER A O 1
ATOM 672 N N . LEU A 1 85 ? 16.046 -6.412 17.054 1.00 98.12 85 LEU A N 1
ATOM 673 C CA . LEU A 1 85 ? 14.795 -7.057 16.637 1.00 98.12 85 LEU A CA 1
ATOM 674 C C . LEU A 1 85 ? 13.738 -7.090 17.750 1.00 98.12 85 LEU A C 1
ATOM 676 O O . LEU A 1 85 ? 12.558 -7.297 17.473 1.00 98.12 85 LEU A O 1
ATOM 680 N N . LEU A 1 86 ? 14.136 -6.869 19.004 1.00 98.12 86 LEU A N 1
ATOM 681 C CA . LEU A 1 86 ? 13.256 -6.946 20.169 1.00 98.12 86 LEU A CA 1
ATOM 682 C C . LEU A 1 86 ? 11.991 -6.065 20.057 1.00 98.12 86 LEU A C 1
ATOM 684 O O . LEU A 1 86 ? 10.908 -6.586 20.332 1.00 98.12 86 LEU A O 1
ATOM 688 N N . PRO A 1 87 ? 12.047 -4.800 19.585 1.00 98.50 87 PRO A N 1
ATOM 689 C CA . PRO A 1 87 ? 10.835 -3.996 19.412 1.00 98.50 87 PRO A CA 1
ATOM 690 C C . PRO A 1 87 ? 9.851 -4.583 18.389 1.00 98.50 87 PRO A C 1
ATOM 692 O O . PRO A 1 87 ? 8.642 -4.461 18.572 1.00 98.50 87 PRO A O 1
ATOM 695 N N . LEU A 1 88 ? 10.347 -5.263 17.346 1.00 98.44 88 LEU A N 1
ATOM 696 C CA . LEU A 1 88 ? 9.503 -5.912 16.338 1.00 98.44 88 LEU A CA 1
ATOM 697 C C . LEU A 1 88 ? 8.757 -7.107 16.924 1.00 98.44 88 LEU A C 1
ATOM 699 O O . LEU A 1 88 ? 7.558 -7.240 16.702 1.00 98.44 88 LEU A O 1
ATOM 703 N N . TYR A 1 89 ? 9.438 -7.940 17.716 1.00 98.44 89 TYR A N 1
ATOM 704 C CA . TYR A 1 89 ? 8.802 -9.075 18.385 1.00 98.44 89 TYR A CA 1
ATOM 705 C C . TYR A 1 89 ? 7.765 -8.634 19.419 1.00 98.44 89 TYR A C 1
ATOM 707 O O . TYR A 1 89 ? 6.681 -9.212 19.474 1.00 98.44 89 TYR A O 1
ATOM 715 N N . ILE A 1 90 ? 8.061 -7.593 20.205 1.00 98.38 90 ILE A N 1
ATOM 716 C CA . ILE A 1 90 ? 7.098 -7.042 21.168 1.00 98.38 90 ILE A CA 1
ATOM 717 C C . ILE A 1 90 ? 5.885 -6.462 20.434 1.00 98.38 90 ILE A C 1
ATOM 719 O O . ILE A 1 90 ? 4.755 -6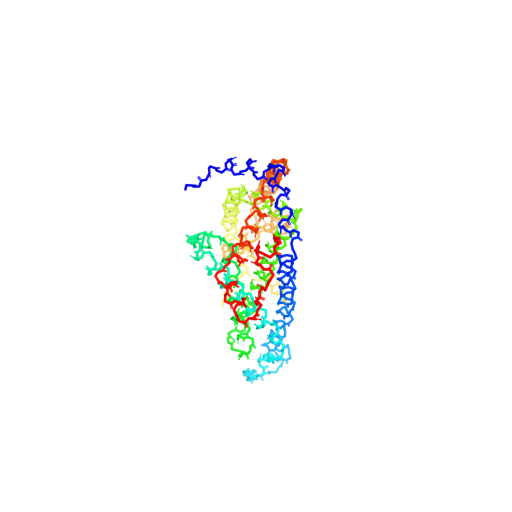.766 20.808 1.00 98.38 90 ILE A O 1
ATOM 723 N N . GLY A 1 91 ? 6.103 -5.675 19.376 1.00 98.25 91 GLY A N 1
ATOM 724 C CA . GLY A 1 91 ? 5.019 -5.107 18.576 1.00 98.25 91 GLY A CA 1
ATOM 725 C C . GLY A 1 91 ? 4.161 -6.178 17.902 1.00 98.25 91 GLY A C 1
ATOM 726 O O . GLY A 1 91 ? 2.939 -6.141 18.012 1.00 98.25 91 GLY A O 1
ATOM 727 N N . ALA A 1 92 ? 4.779 -7.183 17.279 1.00 98.38 92 ALA A N 1
ATOM 728 C CA . ALA A 1 92 ? 4.062 -8.297 16.663 1.00 98.38 92 ALA A CA 1
ATOM 729 C C . ALA A 1 92 ? 3.253 -9.103 17.688 1.00 98.38 92 ALA A C 1
ATOM 731 O O . ALA A 1 92 ? 2.106 -9.451 17.422 1.00 98.38 92 ALA A O 1
ATOM 732 N N . MET A 1 93 ? 3.819 -9.364 18.871 1.00 98.31 93 MET A N 1
ATOM 733 C CA . MET A 1 93 ? 3.106 -10.051 19.948 1.00 98.31 93 MET A CA 1
ATOM 734 C C . MET A 1 93 ? 1.929 -9.220 20.468 1.00 98.31 93 MET A C 1
ATOM 736 O O . MET A 1 93 ? 0.857 -9.768 20.714 1.00 98.31 93 MET A O 1
ATOM 740 N N . TYR A 1 94 ? 2.107 -7.905 20.608 1.00 97.88 94 TYR A N 1
ATOM 741 C CA . TYR A 1 94 ? 1.035 -6.992 20.994 1.00 97.88 94 TYR A CA 1
ATOM 742 C C . TYR A 1 94 ? -0.145 -7.058 20.008 1.00 97.88 94 TYR A C 1
ATOM 744 O O . TYR A 1 94 ? -1.271 -7.339 20.427 1.00 97.88 94 TYR A O 1
ATOM 752 N N . PHE A 1 95 ? 0.114 -6.891 18.706 1.00 97.94 95 PHE A N 1
ATOM 753 C CA . PHE A 1 95 ? -0.929 -6.961 17.676 1.00 97.94 95 PHE A CA 1
ATOM 754 C C . PHE A 1 95 ? -1.551 -8.357 17.565 1.00 97.94 95 PHE A C 1
ATOM 756 O O . PHE A 1 95 ? -2.763 -8.469 17.418 1.00 97.94 95 PHE A O 1
ATOM 763 N N . LEU A 1 96 ? -0.767 -9.428 17.726 1.00 97.94 96 LEU A N 1
ATOM 764 C CA . LEU A 1 96 ? -1.289 -10.796 17.755 1.00 97.94 96 LEU A CA 1
ATOM 765 C C . LEU A 1 96 ? -2.285 -11.000 18.900 1.00 97.94 96 LEU A C 1
ATOM 767 O O . LEU A 1 96 ? -3.362 -11.552 18.690 1.00 97.94 96 LEU A O 1
ATOM 771 N N . VAL A 1 97 ? -1.937 -10.564 20.114 1.00 96.94 97 VAL A N 1
ATOM 772 C CA . VAL A 1 97 ? -2.841 -10.668 21.268 1.00 96.94 97 VAL A CA 1
ATOM 773 C C . VAL A 1 97 ? -4.110 -9.863 21.016 1.00 96.94 97 VAL A C 1
ATOM 775 O O . VAL A 1 97 ? -5.198 -10.367 21.290 1.00 96.94 97 VAL A O 1
ATOM 778 N N . ARG A 1 98 ? -3.987 -8.648 20.469 1.00 94.94 98 ARG A N 1
ATOM 779 C CA . ARG A 1 98 ? -5.133 -7.804 20.114 1.00 94.94 98 ARG A CA 1
ATOM 780 C C . ARG A 1 98 ? -6.061 -8.494 19.106 1.00 94.94 98 ARG A C 1
ATOM 782 O O . ARG A 1 98 ? -7.257 -8.590 19.374 1.00 94.94 98 ARG A O 1
ATOM 789 N N . GLU A 1 99 ? -5.516 -9.042 18.025 1.00 96.44 99 GLU A N 1
ATOM 790 C CA . GLU A 1 99 ? -6.292 -9.711 16.973 1.00 96.44 99 GLU A CA 1
ATOM 791 C C . GLU A 1 99 ? -6.987 -10.978 17.489 1.00 96.44 99 GLU A C 1
ATOM 793 O O . GLU A 1 99 ? -8.169 -11.213 17.244 1.00 96.44 99 GLU A O 1
ATOM 798 N N . VAL A 1 100 ? -6.283 -11.783 18.294 1.00 96.00 100 VAL A N 1
ATOM 799 C CA . VAL A 1 100 ? -6.860 -12.978 18.933 1.00 96.00 100 VAL A CA 1
ATOM 800 C C . VAL A 1 100 ? -8.014 -12.596 19.857 1.00 96.00 100 VAL A C 1
ATOM 802 O O . VAL A 1 100 ? -9.044 -13.268 19.890 1.00 96.00 100 VAL A O 1
ATOM 805 N N . VAL A 1 101 ? -7.867 -11.509 20.607 1.00 93.50 101 VAL A N 1
ATOM 806 C CA . VAL A 1 101 ? -8.906 -10.990 21.495 1.00 93.50 101 VAL A CA 1
ATOM 807 C C . VAL A 1 101 ? -10.139 -10.533 20.718 1.00 93.50 101 VAL A C 1
ATOM 809 O O . VAL A 1 101 ? -11.258 -10.889 21.098 1.00 93.50 101 VAL A O 1
ATOM 812 N N . GLN A 1 102 ? -9.949 -9.782 19.635 1.00 93.56 102 GLN A N 1
ATOM 813 C CA . GLN A 1 102 ? -11.028 -9.321 18.762 1.00 93.56 102 GLN A CA 1
ATOM 814 C C . GLN A 1 102 ? -11.758 -10.512 18.126 1.00 93.56 102 GLN A C 1
ATOM 816 O O . GLN A 1 102 ? -12.986 -10.608 18.209 1.00 93.56 102 GLN A O 1
ATOM 821 N N . MET A 1 103 ? -11.007 -11.487 17.606 1.00 95.12 103 MET A N 1
ATOM 822 C CA . MET A 1 103 ? -11.543 -12.730 17.050 1.00 95.12 103 MET A CA 1
ATOM 823 C C . MET A 1 103 ? -12.379 -13.504 18.083 1.00 95.12 103 MET A C 1
ATOM 825 O O . MET A 1 103 ? -13.509 -13.901 17.794 1.00 95.12 103 MET A O 1
ATOM 829 N N . LEU A 1 104 ? -11.857 -13.708 19.299 1.00 93.69 104 LEU A N 1
ATOM 830 C CA . LEU A 1 104 ? -12.565 -14.417 20.372 1.00 93.69 104 LEU A CA 1
ATOM 831 C C . LEU A 1 104 ? -13.824 -13.668 20.826 1.00 93.69 104 LEU A C 1
ATOM 833 O O . LEU A 1 104 ? -14.844 -14.298 21.115 1.00 93.69 104 LEU A O 1
ATOM 837 N N . SER A 1 105 ? -13.765 -12.337 20.870 1.00 90.75 105 SER A N 1
ATOM 838 C CA . SER A 1 105 ? -14.902 -11.478 21.198 1.00 90.75 105 SER A CA 1
ATOM 839 C C . SER A 1 105 ? -16.039 -11.659 20.186 1.00 90.75 105 SER A C 1
ATOM 841 O O . SER A 1 105 ? -17.159 -12.014 20.567 1.00 90.75 105 SER A O 1
ATOM 843 N N . LEU A 1 106 ? -15.740 -11.554 18.888 1.00 90.69 106 LEU A N 1
ATOM 844 C CA . LEU A 1 106 ? -16.725 -11.727 17.813 1.00 90.69 106 LEU A CA 1
ATOM 845 C C . LEU A 1 106 ? -17.241 -13.167 17.710 1.00 90.69 106 LEU A C 1
ATOM 847 O O . LEU A 1 106 ? -18.430 -13.382 17.455 1.00 90.69 106 LEU A O 1
ATOM 851 N N . LEU A 1 107 ? -16.385 -14.157 17.977 1.00 93.88 107 LEU A N 1
ATOM 852 C CA . LEU A 1 107 ? -16.789 -15.559 18.070 1.00 93.88 107 LEU A CA 1
ATOM 853 C C . LEU A 1 107 ? -17.790 -15.776 19.212 1.00 93.88 107 LEU A C 1
ATOM 855 O O . LEU A 1 107 ? -18.792 -16.465 19.021 1.00 93.88 107 LEU A O 1
ATOM 859 N N . SER A 1 108 ? -17.565 -15.154 20.374 1.00 91.94 108 SER A N 1
ATOM 860 C CA . SER A 1 108 ? -18.464 -15.271 21.530 1.00 91.94 108 SER A CA 1
ATOM 861 C C . SER A 1 108 ? -19.849 -14.659 21.287 1.00 91.94 108 SER A C 1
ATOM 863 O O . SER A 1 108 ? -20.835 -15.129 21.853 1.00 91.94 108 SER A O 1
ATOM 865 N N . LEU A 1 109 ? -19.933 -13.662 20.400 1.00 90.88 109 LEU A N 1
ATOM 866 C CA . LEU A 1 109 ? -21.184 -13.036 19.967 1.00 90.88 109 LEU A CA 1
ATOM 867 C C . LEU A 1 109 ? -21.874 -13.786 18.814 1.00 90.88 109 LEU A C 1
ATOM 869 O O . LEU A 1 109 ? -22.960 -13.391 18.395 1.00 90.88 109 LEU A O 1
ATOM 873 N N . GLY A 1 110 ? -21.264 -14.852 18.281 1.00 93.56 110 GLY A N 1
ATOM 874 C CA . GLY A 1 110 ? -21.771 -15.564 17.104 1.00 93.56 110 GLY A CA 1
ATOM 875 C C . GLY A 1 110 ? -21.650 -14.767 15.797 1.00 93.56 110 GLY A C 1
ATOM 876 O O . GLY A 1 110 ? -22.284 -15.123 14.807 1.00 93.56 110 GLY A O 1
ATOM 877 N N . LEU A 1 111 ? -20.834 -13.707 15.778 1.00 92.06 111 LEU A N 1
ATOM 878 C CA . LEU A 1 111 ? -20.623 -12.796 14.643 1.00 92.06 111 LEU A CA 1
ATOM 879 C C . LEU A 1 111 ? -19.283 -13.044 13.928 1.00 92.06 111 LEU A C 1
ATOM 881 O O . LEU A 1 111 ? -18.741 -12.161 13.270 1.00 92.06 111 LEU A O 1
ATOM 885 N N . PHE A 1 112 ? -18.739 -14.261 14.024 1.00 93.56 112 PHE A N 1
ATOM 886 C CA . PHE A 1 112 ? -17.441 -14.618 13.436 1.00 93.56 112 PHE A CA 1
ATOM 887 C C . PHE A 1 112 ? -17.376 -14.425 11.910 1.00 93.56 112 PHE A C 1
ATOM 889 O O . PHE A 1 112 ? -16.312 -14.141 11.367 1.00 93.56 112 PHE A O 1
ATOM 896 N N . GLN A 1 113 ? -18.509 -14.529 11.205 1.00 94.62 113 GLN A N 1
ATOM 897 C CA . GLN A 1 113 ? -18.544 -14.257 9.765 1.00 94.62 113 GLN A CA 1
ATOM 898 C C . GLN A 1 113 ? -18.159 -12.811 9.440 1.00 94.62 113 GLN A C 1
ATOM 900 O O . GLN A 1 113 ? -17.443 -12.592 8.470 1.00 94.62 113 GLN A O 1
ATOM 905 N N . THR A 1 114 ? -18.569 -11.841 10.261 1.00 91.12 114 THR A N 1
ATOM 906 C CA . THR A 1 114 ? -18.198 -10.435 10.061 1.00 91.12 114 THR A CA 1
ATOM 907 C C . THR A 1 114 ? -16.684 -10.258 10.138 1.00 91.12 114 THR A C 1
ATOM 909 O O . THR A 1 114 ? -16.116 -9.590 9.285 1.00 91.12 114 THR A O 1
ATOM 912 N N . TRP A 1 115 ? -16.022 -10.936 11.083 1.00 94.00 115 TRP A N 1
ATOM 913 C CA . TRP A 1 115 ? -14.561 -10.910 11.195 1.00 94.00 115 TRP A CA 1
ATOM 914 C C . TRP A 1 115 ? -13.874 -11.444 9.928 1.00 94.00 115 TRP A C 1
ATOM 916 O O . TRP A 1 115 ? -12.952 -10.813 9.421 1.00 94.00 115 TRP A O 1
ATOM 926 N N . LEU A 1 116 ? -14.358 -12.572 9.387 1.00 95.81 116 LEU A N 1
ATOM 927 C CA . LEU A 1 116 ? -13.785 -13.218 8.199 1.00 95.81 116 LEU A CA 1
ATOM 928 C C . LEU A 1 116 ? -13.964 -12.426 6.899 1.00 95.81 116 LEU A C 1
ATOM 930 O O . LEU A 1 116 ? -13.146 -12.575 5.993 1.00 95.81 116 LEU A O 1
ATOM 934 N N . TYR A 1 117 ? -15.044 -11.657 6.765 1.00 95.38 117 TYR A N 1
ATOM 935 C CA . TYR A 1 117 ? -15.333 -10.907 5.538 1.00 95.38 117 TYR A CA 1
ATOM 936 C C . TYR A 1 117 ? -14.799 -9.474 5.556 1.00 95.38 117 TYR A C 1
ATOM 938 O O . TYR A 1 117 ? -14.834 -8.812 4.519 1.00 95.38 117 TYR A O 1
ATOM 946 N N . ASP A 1 118 ? -14.287 -9.000 6.691 1.00 91.44 118 ASP A N 1
ATOM 947 C CA . ASP A 1 118 ? -13.699 -7.671 6.785 1.00 91.44 118 ASP A CA 1
ATOM 948 C C . ASP A 1 118 ? -12.246 -7.674 6.261 1.00 91.44 118 ASP A C 1
ATOM 950 O O . ASP A 1 118 ? -11.381 -8.347 6.832 1.00 91.44 118 ASP A O 1
ATOM 954 N N . PRO A 1 119 ? -11.937 -6.938 5.176 1.00 93.19 119 PRO A N 1
ATOM 955 C CA . PRO A 1 119 ? -10.587 -6.885 4.620 1.00 93.19 119 PRO A CA 1
ATOM 956 C C . PRO A 1 119 ? -9.562 -6.237 5.562 1.00 93.19 119 PRO A C 1
ATOM 958 O O . PRO A 1 119 ? -8.366 -6.462 5.380 1.00 93.19 119 PRO A O 1
ATOM 961 N N . THR A 1 120 ? -9.996 -5.437 6.540 1.00 93.00 120 THR A N 1
ATOM 962 C CA . THR A 1 120 ? -9.085 -4.768 7.483 1.00 93.00 120 THR A CA 1
ATOM 963 C C . THR A 1 120 ? -8.448 -5.763 8.452 1.00 93.00 120 THR A C 1
ATOM 965 O O . THR A 1 120 ? -7.226 -5.777 8.569 1.00 93.00 120 THR A O 1
ATOM 968 N N . ASN A 1 121 ? -9.226 -6.703 8.999 1.00 95.06 121 ASN A N 1
ATOM 969 C CA . ASN A 1 121 ? -8.704 -7.776 9.856 1.00 95.06 121 ASN A CA 1
ATOM 970 C C . ASN A 1 121 ? -7.679 -8.647 9.111 1.00 95.06 121 ASN A C 1
ATOM 972 O O . ASN A 1 121 ? -6.631 -9.011 9.643 1.00 95.06 121 ASN A O 1
ATOM 976 N N . TRP A 1 122 ? -7.930 -8.952 7.831 1.00 97.00 122 TRP A N 1
ATOM 977 C CA . TRP A 1 122 ? -6.959 -9.681 7.008 1.00 97.00 122 TRP A CA 1
ATOM 978 C C . TRP A 1 122 ? -5.669 -8.892 6.788 1.00 97.00 122 TRP A C 1
ATOM 980 O O . TRP A 1 122 ? -4.592 -9.489 6.784 1.00 97.00 122 TRP A O 1
ATOM 990 N N . LEU A 1 123 ? -5.759 -7.572 6.610 1.00 96.38 123 LEU A N 1
ATOM 991 C CA . LEU A 1 123 ? -4.584 -6.715 6.484 1.00 96.38 123 LEU A CA 1
ATOM 992 C C . LEU A 1 123 ? -3.745 -6.736 7.770 1.00 96.38 123 LEU A C 1
ATOM 994 O O . LEU A 1 123 ? -2.524 -6.867 7.676 1.00 96.38 123 LEU A O 1
ATOM 998 N N . ASP A 1 124 ? -4.381 -6.702 8.941 1.00 96.88 124 ASP A N 1
ATOM 999 C CA . ASP A 1 124 ? -3.708 -6.785 10.242 1.00 96.88 124 ASP A CA 1
ATOM 1000 C C . ASP A 1 124 ? -3.056 -8.159 10.477 1.00 96.88 124 ASP A C 1
ATOM 1002 O O . ASP A 1 124 ? -1.891 -8.243 10.879 1.00 96.88 124 ASP A O 1
ATOM 1006 N N . VAL A 1 125 ? -3.731 -9.256 10.118 1.00 97.88 125 VAL A N 1
ATOM 1007 C CA . VAL A 1 125 ? -3.143 -10.609 10.163 1.00 97.88 125 VAL A CA 1
ATOM 1008 C C . VAL A 1 125 ? -1.931 -10.720 9.232 1.00 97.88 125 VAL A C 1
ATOM 1010 O O . VAL A 1 125 ? -0.890 -11.261 9.623 1.00 97.88 125 VAL A O 1
ATOM 1013 N N . VAL A 1 126 ? -2.030 -10.195 8.006 1.00 98.06 126 VAL A N 1
ATOM 1014 C CA . VAL A 1 126 ? -0.911 -10.177 7.052 1.00 98.06 126 VAL A CA 1
ATOM 1015 C C . VAL A 1 126 ? 0.232 -9.312 7.579 1.00 98.06 126 VAL A C 1
ATOM 1017 O O . VAL A 1 126 ? 1.386 -9.725 7.484 1.00 98.06 126 VAL A O 1
ATOM 1020 N N . PHE A 1 127 ? -0.063 -8.161 8.183 1.00 98.12 127 PHE A N 1
ATOM 1021 C CA . PHE A 1 127 ? 0.923 -7.300 8.834 1.00 98.12 127 PHE A CA 1
ATOM 1022 C C . PHE A 1 127 ? 1.696 -8.061 9.922 1.00 98.12 127 PHE A C 1
ATOM 1024 O O . PHE A 1 127 ? 2.929 -8.081 9.892 1.00 98.12 127 PHE A O 1
ATOM 1031 N N . ILE A 1 128 ? 1.000 -8.760 10.827 1.00 98.44 128 ILE A N 1
ATOM 1032 C CA . ILE A 1 128 ? 1.627 -9.554 11.897 1.00 98.44 128 ILE A CA 1
ATOM 1033 C C . ILE A 1 128 ? 2.519 -10.649 11.299 1.00 98.44 128 ILE A C 1
ATOM 1035 O O . ILE A 1 128 ? 3.680 -10.788 11.693 1.00 98.44 128 ILE A O 1
ATOM 1039 N N . LEU A 1 129 ? 2.008 -11.407 10.322 1.00 98.38 129 LEU A N 1
ATOM 1040 C CA . LEU A 1 129 ? 2.764 -12.475 9.664 1.00 98.38 129 LEU A CA 1
ATOM 1041 C C . LEU A 1 129 ? 4.018 -11.945 8.970 1.00 98.38 129 LEU A C 1
ATOM 1043 O O . LEU A 1 129 ? 5.091 -12.525 9.127 1.00 98.38 129 LEU A O 1
ATOM 1047 N N . VAL A 1 130 ? 3.903 -10.838 8.238 1.00 98.38 130 VAL A N 1
ATOM 1048 C CA . VAL A 1 130 ? 5.027 -10.193 7.555 1.00 98.38 130 VAL A CA 1
ATOM 1049 C C . VAL A 1 130 ? 6.091 -9.767 8.566 1.00 98.38 130 VAL A C 1
ATOM 1051 O O . VAL A 1 130 ? 7.253 -10.137 8.407 1.00 98.38 130 VAL A O 1
ATOM 1054 N N . VAL A 1 131 ? 5.717 -9.070 9.642 1.00 98.44 131 VAL A N 1
ATOM 1055 C CA . VAL A 1 131 ? 6.678 -8.624 10.666 1.00 98.44 131 VAL A CA 1
ATOM 1056 C C . VAL A 1 131 ? 7.383 -9.816 11.319 1.00 98.44 131 VAL A C 1
ATOM 1058 O O . VAL A 1 131 ? 8.607 -9.787 11.465 1.00 98.44 131 VAL A O 1
ATOM 1061 N N . VAL A 1 132 ? 6.659 -10.886 11.662 1.00 98.56 132 VAL A N 1
ATOM 1062 C CA . VAL A 1 132 ? 7.245 -12.089 12.280 1.00 98.56 132 VAL A CA 1
ATOM 1063 C C . VAL A 1 132 ? 8.175 -12.821 11.313 1.00 98.56 132 VAL A C 1
ATOM 1065 O O . VAL A 1 132 ? 9.324 -13.090 11.665 1.00 98.56 132 VAL A O 1
ATOM 1068 N N . ILE A 1 133 ? 7.722 -13.112 10.089 1.00 98.19 133 ILE A N 1
ATOM 1069 C CA . ILE A 1 133 ? 8.512 -13.838 9.082 1.00 98.19 133 ILE A CA 1
ATOM 1070 C C . ILE A 1 133 ? 9.807 -13.082 8.783 1.00 98.19 133 ILE A C 1
ATOM 1072 O O . ILE A 1 133 ? 10.888 -13.672 8.825 1.00 98.19 133 ILE A O 1
ATOM 1076 N N . PHE A 1 134 ? 9.730 -11.774 8.533 1.00 98.31 134 PHE A N 1
ATOM 1077 C CA . PHE A 1 134 ? 10.920 -10.984 8.230 1.00 98.31 134 PHE A CA 1
ATOM 1078 C C . PHE A 1 134 ? 11.836 -10.803 9.438 1.00 98.31 134 PHE A C 1
ATOM 1080 O O . PHE A 1 134 ? 13.051 -10.830 9.262 1.00 98.31 134 PHE A O 1
ATOM 1087 N N . SER A 1 135 ? 11.305 -10.707 10.660 1.00 98.25 135 SER A N 1
ATOM 1088 C CA . SER A 1 135 ? 12.138 -10.690 11.873 1.00 98.25 135 SER A CA 1
ATOM 1089 C C . SER A 1 135 ? 12.945 -11.983 12.016 1.00 98.25 135 SER A C 1
ATOM 1091 O O . SER A 1 135 ? 14.147 -11.929 12.276 1.00 98.25 135 SER A O 1
ATOM 1093 N N . VAL A 1 136 ? 12.333 -13.140 11.735 1.00 98.12 136 VAL A N 1
ATOM 1094 C CA . VAL A 1 136 ? 13.020 -14.444 11.735 1.00 98.12 136 VAL A CA 1
ATOM 1095 C C . VAL A 1 136 ? 14.046 -14.546 10.596 1.00 98.12 136 VAL A C 1
ATOM 1097 O O . VAL A 1 136 ? 15.160 -15.030 10.808 1.00 98.12 136 VAL A O 1
ATOM 1100 N N . LEU A 1 137 ? 13.730 -14.059 9.391 1.00 97.31 137 LEU A N 1
ATOM 1101 C CA . LEU A 1 137 ? 14.678 -14.032 8.265 1.00 97.31 137 LEU A CA 1
ATOM 1102 C C . LEU A 1 137 ? 15.876 -13.103 8.525 1.00 97.31 137 LEU A C 1
ATOM 1104 O O . LEU A 1 137 ? 17.003 -13.425 8.144 1.00 97.31 137 LEU A O 1
ATOM 1108 N N . MET A 1 138 ? 15.659 -11.968 9.192 1.00 97.62 138 MET A N 1
ATOM 1109 C CA . MET A 1 138 ? 16.725 -11.042 9.593 1.00 97.62 138 MET A CA 1
ATOM 1110 C C . MET A 1 138 ? 17.581 -11.610 10.730 1.00 97.62 138 MET A C 1
ATOM 1112 O O . MET A 1 138 ? 18.797 -11.420 10.725 1.00 97.62 138 MET A O 1
ATOM 1116 N N . GLN A 1 139 ? 16.976 -12.349 11.665 1.00 97.56 139 GLN A N 1
ATOM 1117 C CA . GLN A 1 139 ? 17.694 -13.022 12.750 1.00 97.56 139 GLN A CA 1
ATOM 1118 C C . GLN A 1 139 ? 18.550 -14.185 12.251 1.00 97.56 139 GLN A C 1
ATOM 1120 O O . GLN A 1 139 ? 19.663 -14.379 12.723 1.00 97.56 139 GLN A O 1
ATOM 1125 N N . THR A 1 140 ? 18.029 -14.984 11.320 1.00 96.75 140 THR A N 1
ATOM 1126 C CA . THR A 1 140 ? 18.742 -16.167 10.817 1.00 96.75 140 THR A CA 1
ATOM 1127 C C . THR A 1 140 ? 19.774 -15.831 9.748 1.00 96.75 140 THR A C 1
ATOM 1129 O O . THR A 1 140 ? 20.636 -16.658 9.481 1.00 96.75 140 THR A O 1
ATOM 1132 N N . GLY A 1 141 ? 19.668 -14.675 9.082 1.00 95.56 141 GLY A N 1
ATOM 1133 C CA . GLY A 1 141 ? 20.541 -14.317 7.958 1.00 95.56 141 GLY A CA 1
ATOM 1134 C C . GLY A 1 141 ? 20.361 -15.201 6.713 1.00 95.56 141 GLY A C 1
ATOM 1135 O O . GLY A 1 141 ? 21.034 -14.990 5.703 1.00 95.56 141 GLY A O 1
ATOM 1136 N N . LYS A 1 142 ? 19.432 -16.167 6.747 1.00 94.50 142 LYS A N 1
ATOM 1137 C CA . LYS A 1 142 ? 19.187 -17.137 5.672 1.00 94.50 142 LYS A CA 1
ATOM 1138 C C . LYS A 1 142 ? 18.333 -16.544 4.549 1.00 94.50 142 LYS A C 1
ATOM 1140 O O . LYS A 1 142 ? 17.707 -15.492 4.707 1.00 94.50 142 LYS A O 1
ATOM 1145 N N . GLY A 1 143 ? 18.317 -17.228 3.407 1.00 93.19 143 GLY A N 1
ATOM 1146 C CA . GLY A 1 143 ? 17.527 -16.872 2.224 1.00 93.19 143 GLY A CA 1
ATOM 1147 C C . GLY A 1 143 ? 18.313 -16.115 1.152 1.00 93.19 143 GLY A C 1
ATOM 1148 O O . GLY A 1 143 ? 19.352 -15.516 1.430 1.00 93.19 143 GLY A O 1
ATOM 1149 N N . ASP A 1 144 ? 17.795 -16.160 -0.076 1.00 95.06 144 ASP A N 1
ATOM 1150 C CA . ASP A 1 144 ? 18.346 -15.434 -1.222 1.00 95.06 144 ASP A CA 1
ATOM 1151 C C . ASP A 1 144 ? 18.285 -13.920 -0.978 1.00 95.06 144 ASP A C 1
ATOM 1153 O O . ASP A 1 144 ? 17.222 -13.353 -0.706 1.00 95.06 144 ASP A O 1
ATOM 1157 N N . SER A 1 145 ? 19.439 -13.263 -1.082 1.00 94.06 145 SER A N 1
ATOM 1158 C CA . SER A 1 145 ? 19.586 -11.827 -0.871 1.00 94.06 145 SER A CA 1
ATOM 1159 C C . SER A 1 145 ? 18.766 -10.996 -1.866 1.00 94.06 145 SER A C 1
ATOM 1161 O O . SER A 1 145 ? 18.281 -9.925 -1.494 1.00 94.06 145 SER A O 1
ATOM 1163 N N . GLN A 1 146 ? 18.570 -11.464 -3.108 1.00 94.31 146 GLN A N 1
ATOM 1164 C CA . GLN A 1 146 ? 17.765 -10.739 -4.100 1.00 94.31 146 GLN A CA 1
ATOM 1165 C C . GLN A 1 146 ? 16.275 -10.797 -3.763 1.00 94.31 146 GLN A C 1
ATOM 1167 O O . GLN A 1 146 ? 15.619 -9.753 -3.708 1.00 94.31 146 GLN A O 1
ATOM 1172 N N . LEU A 1 147 ? 15.755 -11.993 -3.472 1.00 95.88 147 LEU A N 1
ATOM 1173 C CA . LEU A 1 147 ? 14.369 -12.163 -3.032 1.00 95.88 147 LEU A CA 1
ATOM 1174 C C . LEU A 1 147 ? 14.110 -11.418 -1.721 1.00 95.88 147 LEU A C 1
ATOM 1176 O O . LEU A 1 147 ? 13.101 -10.724 -1.614 1.00 95.88 147 LEU A O 1
ATOM 1180 N N . PHE A 1 148 ? 15.033 -11.487 -0.757 1.00 96.75 148 PHE A N 1
ATOM 1181 C CA . PHE A 1 148 ? 14.922 -10.735 0.493 1.00 96.75 148 PHE A CA 1
ATOM 1182 C C . PHE A 1 148 ? 14.794 -9.232 0.228 1.00 96.75 148 PHE A C 1
ATOM 1184 O O . PHE A 1 148 ? 13.882 -8.599 0.751 1.00 96.75 148 PHE A O 1
ATOM 1191 N N . ARG A 1 149 ? 15.643 -8.656 -0.634 1.00 96.62 149 ARG A N 1
ATOM 1192 C CA . ARG A 1 149 ? 15.581 -7.229 -0.983 1.00 96.62 149 ARG A CA 1
ATOM 1193 C C . ARG A 1 149 ? 14.235 -6.858 -1.612 1.00 96.62 149 ARG A C 1
ATOM 1195 O O . ARG A 1 149 ? 13.603 -5.908 -1.160 1.00 96.62 149 ARG A O 1
ATOM 1202 N N . THR A 1 150 ? 13.771 -7.625 -2.594 1.00 96.75 150 THR A N 1
ATOM 1203 C CA . THR A 1 150 ? 12.506 -7.352 -3.294 1.00 96.75 150 THR A CA 1
ATOM 1204 C C . THR A 1 150 ? 11.287 -7.517 -2.387 1.00 96.75 150 THR A C 1
ATOM 1206 O O . THR A 1 150 ? 10.404 -6.664 -2.374 1.00 96.75 150 THR A O 1
ATOM 1209 N N . PHE A 1 151 ? 11.218 -8.582 -1.588 1.00 97.50 151 PHE A N 1
ATOM 1210 C CA . PHE A 1 151 ? 10.077 -8.764 -0.696 1.00 97.50 151 PHE A CA 1
ATOM 1211 C C . PHE A 1 151 ? 10.137 -7.842 0.525 1.00 97.50 151 PHE A C 1
ATOM 1213 O O . PHE A 1 151 ? 9.087 -7.437 1.014 1.00 97.50 151 PHE A O 1
ATOM 1220 N N . SER A 1 152 ? 11.327 -7.452 0.993 1.00 97.44 152 SER A N 1
ATOM 1221 C CA . SER A 1 152 ? 11.452 -6.470 2.074 1.00 97.44 152 SER A CA 1
ATOM 1222 C C . SER A 1 152 ? 10.936 -5.088 1.649 1.00 97.44 152 SER A C 1
ATOM 1224 O O . SER A 1 152 ? 10.224 -4.447 2.422 1.00 97.44 152 SER A O 1
ATOM 1226 N N . SER A 1 153 ? 11.161 -4.653 0.402 1.00 97.69 153 SER A N 1
ATOM 1227 C CA . SER A 1 153 ? 10.576 -3.398 -0.095 1.00 97.69 153 SER A CA 1
ATOM 1228 C C . SER A 1 153 ? 9.052 -3.484 -0.224 1.00 97.69 153 SER A C 1
ATOM 1230 O O . SER A 1 153 ? 8.347 -2.567 0.199 1.00 97.69 153 SER A O 1
ATOM 1232 N N . LEU A 1 154 ? 8.527 -4.613 -0.715 1.00 97.69 154 LEU A N 1
ATOM 1233 C CA . LEU A 1 154 ? 7.083 -4.852 -0.783 1.00 97.69 154 LEU A CA 1
ATOM 1234 C C . LEU A 1 154 ? 6.445 -4.905 0.612 1.00 97.69 154 LEU A C 1
ATOM 1236 O O . LEU A 1 154 ? 5.373 -4.345 0.830 1.00 97.69 154 LEU A O 1
ATOM 1240 N N . SER A 1 155 ? 7.111 -5.542 1.574 1.00 98.06 155 SER A N 1
ATOM 1241 C CA . SER A 1 155 ? 6.642 -5.593 2.957 1.00 98.06 155 SER A CA 1
ATOM 1242 C C . SER A 1 155 ? 6.581 -4.203 3.582 1.00 98.06 155 SER A C 1
ATOM 1244 O O . SER A 1 155 ? 5.596 -3.885 4.234 1.00 98.06 155 SER A O 1
ATOM 1246 N N . LEU A 1 156 ? 7.570 -3.339 3.318 1.00 98.12 156 LEU A N 1
ATOM 1247 C CA . LEU A 1 156 ? 7.577 -1.966 3.812 1.00 98.12 156 LEU A CA 1
ATOM 1248 C C . LEU A 1 156 ? 6.389 -1.174 3.249 1.00 98.12 156 LEU A C 1
ATOM 1250 O O . LEU A 1 156 ? 5.728 -0.460 4.000 1.00 98.12 156 LEU A O 1
ATOM 1254 N N . LEU A 1 157 ? 6.069 -1.351 1.961 1.00 97.75 157 LEU A N 1
ATOM 1255 C CA . LEU A 1 157 ? 4.856 -0.788 1.362 1.00 97.75 157 LEU A CA 1
ATOM 1256 C C . LEU A 1 157 ? 3.595 -1.277 2.091 1.00 97.75 157 LEU A C 1
ATOM 1258 O O . LEU A 1 157 ? 2.724 -0.468 2.400 1.00 97.75 157 LEU A O 1
ATOM 1262 N N . LEU A 1 158 ? 3.512 -2.570 2.411 1.00 97.69 158 LEU A N 1
ATOM 1263 C CA . LEU A 1 158 ? 2.382 -3.136 3.151 1.00 97.69 158 LEU A CA 1
ATOM 1264 C C . LEU A 1 158 ? 2.252 -2.549 4.567 1.00 97.69 158 LEU A C 1
ATOM 1266 O O . LEU A 1 158 ? 1.140 -2.225 4.979 1.00 97.69 158 LEU A O 1
ATOM 1270 N N . LEU A 1 159 ? 3.362 -2.333 5.287 1.00 97.94 159 LEU A N 1
ATOM 1271 C CA . LEU A 1 159 ? 3.336 -1.677 6.603 1.00 97.94 159 LEU A CA 1
ATOM 1272 C C . LEU A 1 159 ? 2.806 -0.236 6.511 1.00 97.94 159 LEU A C 1
ATOM 1274 O O . LEU A 1 159 ? 1.995 0.179 7.339 1.00 97.94 159 LEU A O 1
ATOM 1278 N N . TRP A 1 160 ? 3.220 0.520 5.489 1.00 98.00 160 TRP A N 1
ATOM 1279 C CA . TRP A 1 160 ? 2.720 1.878 5.251 1.00 98.00 160 TRP A CA 1
ATOM 1280 C C . TRP A 1 160 ? 1.249 1.899 4.842 1.00 98.00 160 TRP A C 1
ATOM 1282 O O . TRP A 1 160 ? 0.508 2.766 5.298 1.00 98.00 160 TRP A O 1
ATOM 1292 N N . ILE A 1 161 ? 0.801 0.941 4.028 1.00 96.69 161 ILE A N 1
ATOM 1293 C CA . ILE A 1 161 ? -0.621 0.784 3.711 1.00 96.69 161 ILE A CA 1
ATOM 1294 C C . ILE A 1 161 ? -1.412 0.523 4.997 1.00 96.69 161 ILE A C 1
ATOM 1296 O O . ILE A 1 161 ? -2.419 1.197 5.214 1.00 96.69 161 ILE A O 1
ATOM 1300 N N . ASN A 1 162 ? -0.938 -0.365 5.881 1.00 96.75 162 ASN A N 1
ATOM 1301 C CA . ASN A 1 162 ? -1.607 -0.606 7.163 1.00 96.75 162 ASN A CA 1
ATOM 1302 C C . ASN A 1 162 ? -1.672 0.665 8.023 1.00 96.75 162 ASN A C 1
ATOM 1304 O O . ASN A 1 162 ? -2.715 0.996 8.578 1.00 96.75 162 ASN A O 1
ATOM 1308 N N . PHE A 1 163 ? -0.593 1.453 8.049 1.00 97.12 163 PHE A N 1
ATOM 1309 C CA . PHE A 1 163 ? -0.585 2.757 8.713 1.00 97.12 163 PHE A CA 1
ATOM 1310 C C . PHE A 1 163 ? -1.617 3.732 8.140 1.00 97.12 163 PHE A C 1
ATOM 1312 O O . PHE A 1 163 ? -2.315 4.399 8.900 1.00 97.12 163 PHE A O 1
ATOM 1319 N N . LEU A 1 164 ? -1.778 3.797 6.816 1.00 95.50 164 LEU A N 1
ATOM 1320 C CA . LEU A 1 164 ? -2.808 4.633 6.193 1.00 95.50 164 LEU A CA 1
ATOM 1321 C C . LEU A 1 164 ? -4.224 4.158 6.556 1.00 95.50 164 LEU A C 1
ATOM 1323 O O . LEU A 1 164 ? -5.087 4.990 6.835 1.00 95.50 164 LEU A O 1
ATOM 1327 N N . PHE A 1 165 ? -4.477 2.848 6.606 1.00 93.75 165 PHE A N 1
ATOM 1328 C CA . PHE A 1 165 ? -5.766 2.318 7.067 1.00 93.75 165 PHE A CA 1
ATOM 1329 C C . PHE A 1 165 ? -6.011 2.598 8.553 1.00 93.75 165 PHE A C 1
ATOM 1331 O O . PHE A 1 165 ? -7.118 2.983 8.924 1.00 93.75 165 PHE A O 1
ATOM 1338 N N . PHE A 1 166 ? -4.978 2.527 9.388 1.00 93.81 166 PHE A N 1
ATOM 1339 C CA . PHE A 1 166 ? -5.070 2.928 10.787 1.00 93.81 166 PHE A CA 1
ATOM 1340 C C . PHE A 1 166 ? -5.400 4.425 10.935 1.00 93.81 166 PHE A C 1
ATOM 1342 O O . PHE A 1 166 ? -6.317 4.801 11.669 1.00 93.81 166 PHE A O 1
ATOM 1349 N N . LEU A 1 167 ? -4.715 5.299 10.186 1.00 93.00 167 LEU A N 1
ATOM 1350 C CA . LEU A 1 167 ? -4.999 6.738 10.174 1.00 93.00 167 LEU A CA 1
ATOM 1351 C C . LEU A 1 167 ? -6.418 7.042 9.684 1.00 93.00 167 LEU A C 1
ATOM 1353 O O . LEU A 1 167 ? -7.053 7.963 10.201 1.00 93.00 167 LEU A O 1
ATOM 1357 N N . LYS A 1 168 ? -6.931 6.269 8.716 1.00 91.25 168 LYS A N 1
ATOM 1358 C CA . LYS A 1 168 ? -8.322 6.353 8.241 1.00 91.25 168 LYS A CA 1
ATOM 1359 C C . LYS A 1 168 ? -9.307 6.087 9.384 1.00 91.25 168 LYS A C 1
ATOM 1361 O O . LYS A 1 168 ? -10.342 6.738 9.437 1.00 91.25 168 LYS A O 1
ATOM 1366 N N . SER A 1 169 ? -8.993 5.185 10.308 1.00 87.06 169 SER A N 1
ATOM 1367 C CA . SER A 1 169 ? -9.842 4.921 11.478 1.00 87.06 169 SER A CA 1
ATOM 1368 C C . SER A 1 169 ? -9.731 6.009 12.556 1.00 87.06 169 SER A C 1
ATOM 1370 O O . SER A 1 169 ? -10.693 6.259 13.280 1.00 87.06 169 SER A O 1
ATOM 1372 N N . MET A 1 170 ? -8.586 6.694 12.651 1.00 88.62 170 MET A N 1
ATOM 1373 C CA . MET A 1 170 ? -8.328 7.720 13.670 1.00 88.62 170 MET A CA 1
ATOM 1374 C C . MET A 1 170 ? -8.842 9.119 13.291 1.00 88.62 170 MET A C 1
ATOM 1376 O O . MET A 1 170 ? -9.440 9.808 14.121 1.00 88.62 170 MET A O 1
ATOM 1380 N N . PHE A 1 171 ? -8.597 9.570 12.058 1.00 90.25 171 PHE A N 1
ATOM 1381 C CA . PHE A 1 171 ? -8.833 10.954 11.642 1.00 90.25 171 PHE A CA 1
ATOM 1382 C C . PHE A 1 171 ? -10.038 11.080 10.711 1.00 90.25 171 PHE A C 1
ATOM 1384 O O . PHE A 1 171 ? -10.066 10.496 9.634 1.00 90.25 171 PHE A O 1
ATOM 1391 N N . ILE A 1 172 ? -10.999 11.926 11.095 1.00 83.56 172 ILE A N 1
ATOM 1392 C CA . ILE A 1 172 ? -12.263 12.161 10.371 1.00 83.56 172 ILE A CA 1
ATOM 1393 C C . ILE A 1 172 ? -12.011 12.608 8.930 1.00 83.56 172 ILE A C 1
ATOM 1395 O O . ILE A 1 172 ? -12.445 11.960 7.979 1.00 83.56 172 ILE A O 1
ATOM 1399 N N . ASP A 1 173 ? -11.289 13.717 8.775 1.00 88.50 173 ASP A N 1
ATOM 1400 C CA . ASP A 1 173 ? -11.069 14.342 7.471 1.00 88.50 173 ASP A CA 1
ATOM 1401 C C . ASP A 1 173 ? -10.254 13.426 6.556 1.00 88.50 173 ASP A C 1
ATOM 1403 O O . ASP A 1 173 ? -10.499 13.335 5.352 1.00 88.50 173 ASP A O 1
ATOM 1407 N N . PHE A 1 174 ? -9.329 12.674 7.154 1.00 90.38 174 PHE A N 1
ATOM 1408 C CA . PHE A 1 174 ? -8.535 11.687 6.444 1.00 90.38 174 PHE A CA 1
ATOM 1409 C C . PHE A 1 174 ? -9.372 10.473 6.021 1.00 90.38 174 PHE A C 1
ATOM 1411 O O . PHE A 1 174 ? -9.220 9.993 4.900 1.00 90.38 174 PHE A O 1
ATOM 1418 N N . ALA A 1 175 ? -10.304 10.010 6.858 1.00 87.06 175 ALA A N 1
ATOM 1419 C CA . ALA A 1 175 ? -11.218 8.920 6.529 1.00 87.06 175 ALA A CA 1
ATOM 1420 C C . ALA A 1 175 ? -12.076 9.249 5.305 1.00 87.06 175 ALA A C 1
ATOM 1422 O O . ALA A 1 175 ? -12.204 8.434 4.388 1.00 87.06 175 ALA A O 1
ATOM 1423 N N . VAL A 1 176 ? -12.635 10.463 5.285 1.00 86.94 176 VAL A N 1
ATOM 1424 C CA . VAL A 1 176 ? -13.429 10.986 4.167 1.00 86.94 176 VAL A CA 1
ATOM 1425 C C . VAL A 1 176 ? -12.571 11.094 2.910 1.00 86.94 176 VAL A C 1
ATOM 1427 O O . VAL A 1 176 ? -13.010 10.684 1.835 1.00 86.94 176 VAL A O 1
ATOM 1430 N N . PHE A 1 177 ? -11.338 11.587 3.042 1.00 89.94 177 PHE A N 1
ATOM 1431 C CA . PHE A 1 177 ? -10.393 11.665 1.934 1.00 89.94 177 PHE A CA 1
ATOM 1432 C C . PHE A 1 177 ? -10.075 10.282 1.348 1.00 89.94 177 PHE A C 1
ATOM 1434 O O . PHE A 1 177 ? -10.290 10.065 0.157 1.00 89.94 177 PHE A O 1
ATOM 1441 N N . VAL A 1 178 ? -9.633 9.322 2.169 1.00 89.94 178 VAL A N 1
ATOM 1442 C CA . VAL A 1 178 ? -9.285 7.961 1.721 1.00 89.94 178 VAL A CA 1
ATOM 1443 C C . VAL A 1 178 ? -10.502 7.242 1.141 1.00 89.94 178 VAL A C 1
ATOM 1445 O O . VAL A 1 178 ? -10.399 6.615 0.088 1.00 89.94 178 VAL A O 1
ATOM 1448 N N . GLY A 1 179 ? -11.669 7.356 1.782 1.00 87.19 179 GLY A N 1
ATOM 1449 C CA . GLY A 1 179 ? -12.922 6.807 1.259 1.00 87.19 179 GLY A CA 1
ATOM 1450 C C . GLY A 1 179 ? -13.285 7.396 -0.106 1.00 87.19 179 GLY A C 1
ATOM 1451 O O . GLY A 1 179 ? -13.667 6.659 -1.015 1.00 87.19 179 GLY A O 1
ATOM 1452 N N . GLY A 1 180 ? -13.089 8.705 -0.279 1.00 88.88 180 GLY A N 1
ATOM 1453 C CA . GLY A 1 180 ? -13.278 9.371 -1.561 1.00 88.88 180 GLY A CA 1
ATOM 1454 C C . GLY A 1 180 ? -12.303 8.899 -2.633 1.00 88.88 180 GLY A C 1
ATOM 1455 O O . GLY A 1 180 ? -12.730 8.580 -3.741 1.00 88.88 180 GLY A O 1
ATOM 1456 N N . VAL A 1 181 ? -11.018 8.770 -2.301 1.00 90.50 181 VAL A N 1
ATOM 1457 C CA . VAL A 1 181 ? -10.000 8.239 -3.220 1.00 90.50 181 VAL A CA 1
ATOM 1458 C C . VAL A 1 181 ? -10.346 6.814 -3.653 1.00 90.50 181 VAL A C 1
ATOM 1460 O O . VAL A 1 181 ? -10.362 6.541 -4.850 1.00 90.50 181 VAL A O 1
ATOM 1463 N N . LEU A 1 182 ? -10.682 5.917 -2.720 1.00 89.88 182 LEU A N 1
ATOM 1464 C CA . LEU A 1 182 ? -11.034 4.528 -3.042 1.00 89.88 182 LEU A CA 1
ATOM 1465 C C . LEU A 1 182 ? -12.257 4.438 -3.957 1.00 89.88 182 LEU A C 1
ATOM 1467 O O . LEU A 1 182 ? -12.257 3.668 -4.915 1.00 89.88 182 LEU A O 1
ATOM 1471 N N . TYR A 1 183 ? -13.279 5.251 -3.702 1.00 89.00 183 TYR A N 1
ATOM 1472 C CA . TYR A 1 183 ? -14.470 5.293 -4.542 1.00 89.00 183 TYR A CA 1
ATOM 1473 C C . TYR A 1 183 ? -14.171 5.816 -5.953 1.00 89.00 183 TYR A C 1
ATOM 1475 O O . TYR A 1 183 ? -14.658 5.258 -6.939 1.00 89.00 183 TYR A O 1
ATOM 1483 N N . VAL A 1 184 ? -13.338 6.858 -6.071 1.00 92.25 184 VAL A N 1
ATOM 1484 C CA . VAL A 1 184 ? -12.868 7.344 -7.376 1.00 92.25 184 VAL A CA 1
ATOM 1485 C C . VAL A 1 184 ? -12.095 6.237 -8.093 1.00 92.25 184 VAL A C 1
ATOM 1487 O O . VAL A 1 184 ? -12.415 5.933 -9.237 1.00 92.25 184 VAL A O 1
ATOM 1490 N N . VAL A 1 185 ? -11.148 5.571 -7.424 1.00 91.06 185 VAL A N 1
ATOM 1491 C CA . VAL A 1 185 ? -10.366 4.465 -8.006 1.00 91.06 185 VAL A CA 1
ATOM 1492 C C . VAL A 1 185 ? -11.272 3.343 -8.509 1.00 91.06 185 VAL A C 1
ATOM 1494 O O . VAL A 1 185 ? -11.095 2.893 -9.637 1.00 91.06 185 VAL A O 1
ATOM 1497 N N . GLN A 1 186 ? -12.278 2.932 -7.732 1.00 91.81 186 GLN A N 1
ATOM 1498 C CA . GLN A 1 186 ? -13.245 1.908 -8.147 1.00 91.81 186 GLN A CA 1
ATOM 1499 C C . GLN A 1 186 ? -13.995 2.302 -9.425 1.00 91.81 186 GLN A C 1
ATOM 1501 O O . GLN A 1 186 ? -14.154 1.480 -10.327 1.00 91.81 186 GLN A O 1
ATOM 1506 N N . ARG A 1 187 ? -14.408 3.569 -9.543 1.00 90.62 187 ARG A N 1
ATOM 1507 C CA . ARG A 1 187 ? -15.038 4.089 -10.766 1.00 90.62 187 ARG A CA 1
ATOM 1508 C C . ARG A 1 187 ? -14.067 4.168 -11.943 1.00 90.62 187 ARG A C 1
ATOM 1510 O O . ARG A 1 187 ? -14.478 3.977 -13.085 1.00 90.62 187 ARG A O 1
ATOM 1517 N N . LEU A 1 188 ? -12.786 4.410 -11.675 1.00 93.69 188 LEU A N 1
ATOM 1518 C CA . LEU A 1 188 ? -11.745 4.478 -12.696 1.00 93.69 188 LEU A CA 1
ATOM 1519 C C . LEU A 1 188 ? -11.321 3.112 -13.241 1.00 93.69 188 LEU A C 1
ATOM 1521 O O . LEU A 1 188 ? -10.702 3.084 -14.300 1.00 93.69 188 LEU A O 1
ATOM 1525 N N . VAL A 1 189 ? -11.660 1.989 -12.597 1.00 94.31 189 VAL A N 1
ATOM 1526 C CA . VAL A 1 189 ? -11.219 0.652 -13.045 1.00 94.31 189 VAL A CA 1
ATOM 1527 C C . VAL A 1 189 ? -11.607 0.376 -14.500 1.00 94.31 189 VAL A C 1
ATOM 1529 O O . VAL A 1 189 ? -10.766 -0.064 -15.279 1.00 94.31 189 VAL A O 1
ATOM 1532 N N . ALA A 1 190 ? -12.846 0.677 -14.902 1.00 93.38 190 ALA A N 1
ATOM 1533 C CA . ALA A 1 190 ? -13.291 0.457 -16.281 1.00 93.38 190 ALA A CA 1
ATOM 1534 C C . ALA A 1 190 ? -12.497 1.308 -17.290 1.00 93.38 190 ALA A C 1
ATOM 1536 O O . ALA A 1 190 ? -12.111 0.821 -18.353 1.00 93.38 190 ALA A O 1
ATOM 1537 N N . PHE A 1 191 ? -12.205 2.560 -16.930 1.00 93.62 191 PHE A N 1
ATOM 1538 C CA . PHE A 1 191 ? -11.378 3.453 -17.738 1.00 93.62 191 PHE A CA 1
ATOM 1539 C C . PHE A 1 191 ? -9.926 2.963 -17.817 1.00 93.62 191 PHE A C 1
ATOM 1541 O O . PHE A 1 191 ? -9.355 2.922 -18.902 1.00 93.62 191 PHE A O 1
ATOM 1548 N N . LEU A 1 192 ? -9.342 2.537 -16.693 1.00 93.81 192 LEU A N 1
ATOM 1549 C CA . LEU A 1 192 ? -7.980 2.012 -16.632 1.00 93.81 192 LEU A CA 1
ATOM 1550 C C . LEU A 1 192 ? -7.836 0.740 -17.476 1.00 93.81 192 LEU A C 1
ATOM 1552 O O . LEU A 1 192 ? -6.851 0.592 -18.192 1.00 93.81 192 LEU A O 1
ATOM 1556 N N . MET A 1 193 ? -8.835 -0.144 -17.453 1.00 96.00 193 MET A N 1
ATOM 1557 C CA . MET A 1 193 ? -8.870 -1.328 -18.313 1.00 96.00 193 MET A CA 1
ATOM 1558 C C . MET A 1 193 ? -8.879 -0.949 -19.798 1.00 96.00 193 MET A C 1
ATOM 1560 O O . MET A 1 193 ? -8.102 -1.505 -20.572 1.00 96.00 193 MET A O 1
ATOM 1564 N N . ALA A 1 194 ? -9.703 0.025 -20.200 1.00 95.38 194 ALA A N 1
ATOM 1565 C CA . ALA A 1 194 ? -9.707 0.526 -21.575 1.00 95.38 194 ALA A CA 1
ATOM 1566 C C . ALA A 1 194 ? -8.360 1.164 -21.957 1.00 95.38 194 ALA A C 1
ATOM 1568 O O . ALA A 1 194 ? -7.837 0.897 -23.038 1.00 95.38 194 ALA A O 1
ATOM 1569 N N . LEU A 1 195 ? -7.765 1.948 -21.053 1.00 94.88 195 LEU A N 1
ATOM 1570 C CA . LEU A 1 195 ? -6.452 2.557 -21.246 1.00 94.88 195 LEU A CA 1
ATOM 1571 C C . LEU A 1 195 ? -5.366 1.493 -21.446 1.00 94.88 195 LEU A C 1
ATOM 1573 O O . LEU A 1 195 ? -4.600 1.594 -22.396 1.00 94.88 195 LEU A O 1
ATOM 1577 N N . ILE A 1 196 ? -5.328 0.447 -20.615 1.00 96.44 196 ILE A N 1
ATOM 1578 C CA . ILE A 1 196 ? -4.369 -0.660 -20.755 1.00 96.44 196 ILE A CA 1
ATOM 1579 C C . ILE A 1 196 ? -4.512 -1.331 -22.124 1.00 96.44 196 ILE A C 1
ATOM 1581 O O . ILE A 1 196 ? -3.506 -1.546 -22.796 1.00 96.44 196 ILE A O 1
ATOM 1585 N N . VAL A 1 197 ? -5.740 -1.617 -22.572 1.00 97.69 197 VAL A N 1
ATOM 1586 C CA . VAL A 1 197 ? -5.985 -2.212 -23.898 1.00 97.69 197 VAL A CA 1
ATOM 1587 C C . VAL A 1 197 ? -5.455 -1.311 -25.014 1.00 97.69 197 VAL A C 1
ATOM 1589 O O . VAL A 1 197 ? -4.789 -1.796 -25.927 1.00 97.69 197 VAL A O 1
ATOM 1592 N N . ILE A 1 198 ? -5.700 -0.002 -24.927 1.00 96.38 198 ILE A N 1
ATOM 1593 C CA . ILE A 1 198 ? -5.202 0.974 -25.902 1.00 96.38 198 ILE A CA 1
ATOM 1594 C C . ILE A 1 198 ? -3.666 1.016 -25.890 1.00 96.38 198 ILE A C 1
ATOM 1596 O O . ILE A 1 198 ? -3.053 0.936 -26.952 1.00 96.38 198 ILE A O 1
ATOM 1600 N N . LEU A 1 199 ? -3.029 1.075 -24.716 1.00 96.81 199 LEU A N 1
ATOM 1601 C CA . LEU A 1 199 ? -1.565 1.087 -24.591 1.00 96.81 199 LEU A CA 1
ATOM 1602 C C . LEU A 1 199 ? -0.931 -0.185 -25.165 1.00 96.81 199 LEU A C 1
ATOM 1604 O O . LEU A 1 199 ? 0.059 -0.102 -25.888 1.00 96.81 199 LEU A O 1
ATOM 1608 N N . VAL A 1 200 ? -1.517 -1.353 -24.891 1.00 97.75 200 VAL A N 1
ATOM 1609 C CA . VAL A 1 200 ? -1.078 -2.636 -25.459 1.00 97.75 200 VAL A CA 1
ATOM 1610 C C . VAL A 1 200 ? -1.234 -2.633 -26.981 1.00 97.75 200 VAL A C 1
ATOM 1612 O O . VAL A 1 200 ? -0.309 -3.036 -27.681 1.00 97.75 200 VAL A O 1
ATOM 1615 N N . ALA A 1 201 ? -2.352 -2.128 -27.511 1.00 97.88 201 ALA A N 1
ATOM 1616 C CA . ALA A 1 201 ? -2.564 -2.034 -28.953 1.00 97.88 201 ALA A CA 1
ATOM 1617 C C . ALA A 1 201 ? -1.509 -1.142 -29.628 1.00 97.88 201 ALA A C 1
ATOM 1619 O O . ALA A 1 201 ? -0.902 -1.555 -30.615 1.00 97.88 201 ALA A O 1
ATOM 1620 N N . PHE A 1 202 ? -1.227 0.042 -29.075 1.00 97.31 202 PHE A N 1
ATOM 1621 C CA . PHE A 1 202 ? -0.188 0.928 -29.607 1.00 97.31 202 PHE A CA 1
ATOM 1622 C C . PHE A 1 202 ? 1.215 0.334 -29.468 1.00 97.31 202 PHE A C 1
ATOM 1624 O O . PHE A 1 202 ? 1.989 0.399 -30.419 1.00 97.31 202 PHE A O 1
ATOM 1631 N N . ALA A 1 203 ? 1.536 -0.305 -28.340 1.00 97.44 203 ALA A N 1
ATOM 1632 C CA . ALA A 1 203 ? 2.807 -1.007 -28.172 1.00 97.44 203 ALA A CA 1
ATOM 1633 C C . ALA A 1 203 ? 2.996 -2.084 -29.250 1.00 97.44 203 ALA A C 1
ATOM 1635 O O . ALA A 1 203 ? 4.057 -2.151 -29.866 1.00 97.44 203 ALA A O 1
ATOM 1636 N N . GLN A 1 204 ? 1.951 -2.858 -29.554 1.00 97.56 204 GLN A N 1
ATOM 1637 C CA . GLN A 1 204 ? 1.993 -3.864 -30.614 1.00 97.56 204 GLN A CA 1
ATOM 1638 C C . GLN A 1 204 ? 2.135 -3.239 -32.012 1.00 97.56 204 GLN A C 1
ATOM 1640 O O . GLN A 1 204 ? 2.891 -3.758 -32.838 1.00 97.56 204 GLN A O 1
ATOM 1645 N N . MET A 1 205 ? 1.448 -2.124 -32.287 1.00 96.75 205 MET A N 1
ATOM 1646 C CA . MET A 1 205 ? 1.593 -1.394 -33.554 1.00 96.75 205 MET A CA 1
ATOM 1647 C C . MET A 1 205 ? 3.022 -0.876 -33.740 1.00 96.75 205 MET A C 1
ATOM 1649 O O . MET A 1 205 ? 3.586 -1.054 -34.817 1.00 96.75 205 MET A O 1
ATOM 1653 N N . PHE A 1 206 ? 3.629 -0.297 -32.699 1.00 95.56 206 PHE A N 1
ATOM 1654 C CA . PHE A 1 206 ? 5.012 0.172 -32.760 1.00 95.56 206 PHE A CA 1
ATOM 1655 C C . PHE A 1 206 ? 5.999 -0.981 -32.944 1.00 95.56 206 PHE A C 1
ATOM 1657 O O . PHE A 1 206 ? 6.843 -0.890 -33.827 1.00 95.56 206 PHE A O 1
ATOM 1664 N N . ILE A 1 207 ? 5.863 -2.092 -32.210 1.00 95.62 207 ILE A N 1
ATOM 1665 C CA . ILE A 1 207 ? 6.711 -3.279 -32.429 1.00 95.62 207 ILE A CA 1
ATOM 1666 C C . ILE A 1 207 ? 6.638 -3.720 -33.888 1.00 95.62 207 ILE A C 1
ATOM 1668 O O . ILE A 1 207 ? 7.668 -3.880 -34.528 1.00 95.62 207 ILE A O 1
ATOM 1672 N N . THR A 1 208 ? 5.426 -3.862 -34.427 1.00 95.25 208 THR A N 1
ATOM 1673 C CA . THR A 1 208 ? 5.219 -4.316 -35.812 1.00 95.25 208 THR A CA 1
ATOM 1674 C C . THR A 1 208 ? 5.837 -3.348 -36.822 1.00 95.25 208 THR A C 1
ATOM 1676 O O . THR A 1 208 ? 6.384 -3.778 -37.831 1.00 95.25 208 THR A O 1
ATOM 1679 N N . LEU A 1 209 ? 5.767 -2.043 -36.549 1.00 94.44 209 LEU A N 1
ATOM 1680 C CA . LEU A 1 209 ? 6.311 -1.005 -37.419 1.00 94.44 209 LEU A CA 1
ATOM 1681 C C . LEU A 1 209 ? 7.842 -0.979 -37.413 1.00 94.44 209 LEU A C 1
ATOM 1683 O O . LEU A 1 209 ? 8.454 -0.804 -38.463 1.00 94.44 209 LEU A O 1
ATOM 1687 N N . PHE A 1 210 ? 8.455 -1.123 -36.238 1.00 92.12 210 PHE A N 1
ATOM 1688 C CA . PHE A 1 210 ? 9.910 -1.085 -36.090 1.00 92.12 210 PHE A CA 1
ATOM 1689 C C . PHE A 1 210 ? 10.566 -2.437 -36.395 1.00 92.12 210 PHE A C 1
ATOM 1691 O O . PHE A 1 210 ? 11.769 -2.487 -36.663 1.00 92.12 210 PHE A O 1
ATOM 1698 N N . GLN A 1 211 ? 9.803 -3.533 -36.428 1.00 91.31 211 GLN A N 1
ATOM 1699 C CA . GLN A 1 211 ? 10.325 -4.847 -36.784 1.00 91.31 211 GLN A CA 1
ATOM 1700 C C . GLN A 1 211 ? 10.967 -4.818 -38.182 1.00 91.31 211 GLN A C 1
ATOM 1702 O O . GLN A 1 211 ? 10.390 -4.322 -39.142 1.00 91.31 211 GLN A O 1
ATOM 1707 N N . GLN A 1 212 ? 12.179 -5.372 -38.300 1.00 87.19 212 GLN A N 1
ATOM 1708 C CA . GLN A 1 212 ? 12.975 -5.443 -39.542 1.00 87.19 212 GLN A CA 1
ATOM 1709 C C . GLN A 1 212 ? 13.490 -4.107 -40.117 1.00 87.19 212 GLN A C 1
ATOM 1711 O O . GLN A 1 212 ? 14.160 -4.119 -41.155 1.00 87.19 212 GLN A O 1
ATOM 1716 N N . THR A 1 213 ? 13.259 -2.976 -39.450 1.00 89.19 213 THR A N 1
ATOM 1717 C CA . THR A 1 213 ? 13.889 -1.693 -39.810 1.00 89.19 213 THR A CA 1
ATOM 1718 C C . THR A 1 213 ? 15.372 -1.672 -39.420 1.00 89.19 213 THR A C 1
ATOM 1720 O O . THR A 1 213 ? 15.824 -2.492 -38.614 1.00 89.19 213 THR A O 1
ATOM 1723 N N . GLU A 1 214 ? 16.159 -0.745 -39.979 1.00 85.62 214 GLU A N 1
ATOM 1724 C CA . GLU A 1 214 ? 17.573 -0.564 -39.594 1.00 85.62 214 GLU A CA 1
ATOM 1725 C C . GLU A 1 214 ? 17.718 -0.227 -38.101 1.00 85.62 214 GLU A C 1
ATOM 1727 O O . GLU A 1 214 ? 18.648 -0.695 -37.438 1.00 85.62 214 GLU A O 1
ATOM 1732 N N . TYR A 1 215 ? 16.689 0.413 -37.532 1.00 83.88 215 TYR A N 1
ATOM 1733 C CA . TYR A 1 215 ? 16.537 0.625 -36.096 1.00 83.88 215 TYR A CA 1
ATOM 1734 C C . TYR A 1 215 ? 16.585 -0.675 -35.271 1.00 83.88 215 TYR A C 1
ATOM 1736 O O . TYR A 1 215 ? 16.993 -0.628 -34.118 1.00 83.88 215 TYR A O 1
ATOM 1744 N N . CYS A 1 216 ? 16.256 -1.852 -35.806 1.00 87.44 216 CYS A N 1
ATOM 1745 C CA . CYS A 1 216 ? 16.391 -3.111 -35.056 1.00 87.44 216 CYS A CA 1
ATOM 1746 C C . CYS A 1 216 ? 17.552 -4.004 -35.505 1.00 87.44 216 CYS A C 1
ATOM 1748 O O . CYS A 1 216 ? 17.855 -4.983 -34.828 1.00 87.44 216 CYS A O 1
ATOM 1750 N N . LYS A 1 217 ? 18.235 -3.683 -36.610 1.00 83.38 217 LYS A N 1
ATOM 1751 C CA . LYS A 1 217 ? 19.322 -4.520 -37.154 1.00 83.38 217 LYS A CA 1
ATOM 1752 C C . LYS A 1 217 ? 20.663 -4.337 -36.436 1.00 83.38 217 LYS A C 1
ATOM 1754 O O . LYS A 1 217 ? 21.478 -5.248 -36.437 1.00 83.38 217 LYS A O 1
ATOM 1759 N N . CYS A 1 218 ? 20.861 -3.215 -35.752 1.00 69.69 218 CYS A N 1
ATOM 1760 C CA . CYS A 1 218 ? 22.101 -2.870 -35.043 1.00 69.69 218 CYS A CA 1
ATOM 1761 C C . CYS A 1 218 ? 22.349 -3.587 -33.697 1.00 69.69 218 CYS A C 1
ATOM 1763 O O . CYS A 1 218 ? 23.212 -3.154 -32.940 1.00 69.69 218 CYS A O 1
ATOM 1765 N N . GLY A 1 219 ? 21.582 -4.622 -33.345 1.00 59.59 219 GLY A N 1
ATOM 1766 C CA . GLY A 1 219 ? 21.686 -5.298 -32.040 1.00 59.59 219 GLY A CA 1
ATOM 1767 C C . GLY A 1 219 ? 21.884 -6.809 -32.114 1.00 59.59 219 GLY A C 1
ATOM 1768 O O . GLY A 1 219 ? 21.778 -7.478 -31.091 1.00 59.59 219 GLY A O 1
ATOM 1769 N N . GLY A 1 220 ? 22.105 -7.366 -33.306 1.00 55.16 220 GLY A N 1
ATOM 1770 C CA . GLY A 1 220 ? 22.352 -8.796 -33.444 1.00 55.16 220 GLY A CA 1
ATOM 1771 C C . GLY A 1 220 ? 23.768 -9.144 -32.999 1.00 55.16 220 GLY A C 1
ATOM 1772 O O . GLY A 1 220 ? 24.718 -8.658 -33.606 1.00 55.16 220 GLY A O 1
ATOM 1773 N N . GLU A 1 221 ? 23.900 -10.020 -31.999 1.00 50.59 221 GLU A N 1
ATOM 1774 C CA . GLU A 1 221 ? 25.086 -10.859 -31.748 1.00 50.59 221 GLU A CA 1
ATOM 1775 C C . GLU A 1 221 ? 25.327 -11.790 -32.953 1.00 50.59 221 GLU A C 1
ATOM 1777 O O . GLU A 1 221 ? 25.192 -13.010 -32.884 1.00 50.59 221 GLU A O 1
ATOM 1782 N N . GLY A 1 222 ? 25.600 -11.200 -34.113 1.00 51.84 222 GLY A N 1
ATOM 1783 C CA . GLY A 1 222 ? 26.097 -11.913 -35.269 1.00 51.84 222 GLY A CA 1
ATOM 1784 C C . GLY A 1 222 ? 27.583 -12.143 -35.068 1.00 51.84 222 GLY A C 1
ATOM 1785 O O . GLY A 1 222 ? 28.372 -11.219 -35.220 1.00 51.84 222 GLY A O 1
ATOM 1786 N N . ASP A 1 223 ? 27.941 -13.388 -34.775 1.00 55.56 223 ASP A N 1
ATOM 1787 C CA . ASP A 1 223 ? 29.300 -13.958 -34.749 1.00 55.56 223 ASP A CA 1
ATOM 1788 C C . ASP A 1 223 ? 30.013 -13.890 -36.129 1.00 55.56 223 ASP A C 1
ATOM 1790 O O . ASP A 1 223 ? 31.115 -14.398 -36.329 1.00 55.56 223 ASP A O 1
ATOM 1794 N N . ASP A 1 224 ? 29.391 -13.228 -37.106 1.00 57.34 224 ASP A N 1
ATOM 1795 C CA . ASP A 1 224 ? 29.900 -13.032 -38.450 1.00 57.34 224 ASP A CA 1
ATOM 1796 C C . ASP A 1 224 ? 30.535 -11.641 -38.519 1.00 57.34 224 ASP A C 1
ATOM 1798 O O . ASP A 1 224 ? 29.839 -10.629 -38.531 1.00 57.34 224 ASP A O 1
ATOM 1802 N N . GLY A 1 225 ? 31.870 -11.596 -38.543 1.00 57.69 225 GLY A N 1
ATOM 1803 C CA . GLY A 1 225 ? 32.723 -10.403 -38.423 1.00 57.69 225 GLY A CA 1
ATOM 1804 C C . GLY A 1 225 ? 32.590 -9.304 -39.492 1.00 57.69 225 GLY A C 1
ATOM 1805 O O . GLY A 1 225 ? 33.590 -8.685 -39.862 1.00 57.69 225 GLY A O 1
ATOM 1806 N N . SER A 1 226 ? 31.389 -9.011 -39.993 1.00 58.12 226 SER A N 1
ATOM 1807 C CA . SER A 1 226 ? 31.086 -7.758 -40.673 1.00 58.12 226 SER A CA 1
ATOM 1808 C C . SER A 1 226 ? 30.697 -6.700 -39.639 1.00 58.12 226 SER A C 1
ATOM 1810 O O . SER A 1 226 ? 29.535 -6.563 -39.263 1.00 58.12 226 SER A O 1
ATOM 1812 N N . ASN A 1 227 ? 31.697 -5.936 -39.196 1.00 51.81 227 ASN A N 1
ATOM 1813 C CA . ASN A 1 227 ? 31.557 -4.740 -38.364 1.00 51.81 227 ASN A CA 1
ATOM 1814 C C . ASN A 1 227 ? 30.788 -3.626 -39.103 1.00 51.81 227 ASN A C 1
ATOM 1816 O O . ASN A 1 227 ? 31.367 -2.611 -39.496 1.00 51.81 227 ASN A O 1
ATOM 1820 N N . THR A 1 228 ? 29.485 -3.786 -39.318 1.00 55.03 228 THR A N 1
ATOM 1821 C CA . THR A 1 228 ? 28.614 -2.648 -39.626 1.00 55.03 228 THR A CA 1
ATOM 1822 C C . THR A 1 228 ? 28.481 -1.819 -38.353 1.00 55.03 228 THR A C 1
ATOM 1824 O O . THR A 1 228 ? 27.739 -2.175 -37.443 1.00 55.03 228 THR A O 1
ATOM 1827 N N . LEU A 1 229 ? 29.294 -0.758 -38.280 1.00 55.69 229 LEU A N 1
ATOM 1828 C CA . LEU A 1 229 ? 29.364 0.210 -37.188 1.00 55.69 229 LEU A CA 1
ATOM 1829 C C . LEU A 1 229 ? 27.985 0.815 -36.898 1.00 55.69 229 LEU A C 1
ATOM 1831 O O . LEU A 1 229 ? 27.596 1.806 -37.513 1.00 55.69 229 LEU A O 1
ATOM 1835 N N . CYS A 1 230 ? 27.289 0.282 -35.905 1.00 62.00 230 CYS A N 1
ATOM 1836 C CA . CYS A 1 230 ? 26.292 1.045 -35.175 1.00 62.00 230 CYS A CA 1
ATOM 1837 C C . CYS A 1 230 ? 27.022 1.691 -33.991 1.00 62.00 230 CYS A C 1
ATOM 1839 O O . CYS A 1 230 ? 27.137 1.097 -32.931 1.00 62.00 230 CYS A O 1
ATOM 1841 N N . GLU A 1 231 ? 27.597 2.860 -34.285 1.00 55.91 231 GLU A N 1
ATOM 1842 C CA . GLU A 1 231 ? 28.239 3.847 -33.403 1.00 55.91 231 GLU A CA 1
ATOM 1843 C C . GLU A 1 231 ? 29.338 3.390 -32.427 1.00 55.91 231 GLU A C 1
ATOM 1845 O O . GLU A 1 231 ? 29.090 2.734 -31.430 1.00 55.91 231 GLU A O 1
ATOM 1850 N N . GLY A 1 232 ? 30.549 3.907 -32.682 1.00 62.12 232 GLY A N 1
ATOM 1851 C CA . GLY A 1 232 ? 31.489 4.363 -31.652 1.00 62.12 232 GLY A CA 1
ATOM 1852 C C . GLY A 1 232 ? 32.190 3.294 -30.797 1.00 62.12 232 GLY A C 1
ATOM 1853 O O . GLY A 1 232 ? 31.548 2.564 -30.053 1.00 62.12 232 GLY A O 1
ATOM 1854 N N . PRO A 1 233 ? 33.534 3.232 -30.786 1.00 64.44 233 PRO A N 1
ATOM 1855 C CA . PRO A 1 233 ? 34.239 2.422 -29.801 1.00 64.44 233 PRO A CA 1
ATOM 1856 C C . PRO A 1 233 ? 34.089 3.060 -28.408 1.00 64.44 233 PRO A C 1
ATOM 1858 O O . PRO A 1 233 ? 34.831 3.984 -28.082 1.00 64.44 233 PRO A O 1
ATOM 1861 N N . GLY A 1 234 ? 33.149 2.587 -27.582 1.00 72.94 234 GLY A N 1
ATOM 1862 C CA . GLY A 1 234 ? 33.171 2.903 -26.148 1.00 72.94 234 GLY A CA 1
ATOM 1863 C C . GLY A 1 234 ? 31.889 2.667 -25.357 1.00 72.94 234 GLY A C 1
ATOM 1864 O O . GLY A 1 234 ? 31.987 2.176 -24.234 1.00 72.94 234 GLY A O 1
ATOM 1865 N N . ASP A 1 235 ? 30.718 2.960 -25.923 1.00 74.75 235 ASP A N 1
ATOM 1866 C CA . ASP A 1 235 ? 29.472 2.982 -25.151 1.00 74.75 235 ASP A CA 1
ATOM 1867 C C . ASP A 1 235 ? 28.488 1.898 -25.615 1.00 74.75 235 ASP A C 1
ATOM 1869 O O . ASP A 1 235 ? 28.304 1.702 -26.819 1.00 74.75 235 ASP A O 1
ATOM 1873 N N . PRO A 1 236 ? 27.840 1.168 -24.686 1.00 74.62 236 PRO A N 1
ATOM 1874 C CA . PRO A 1 236 ? 26.784 0.237 -25.050 1.00 74.62 236 PRO A CA 1
ATOM 1875 C C . PRO A 1 236 ? 25.644 1.010 -25.732 1.00 74.62 236 PRO A C 1
ATOM 1877 O O . PRO A 1 236 ? 25.234 2.059 -25.221 1.00 74.62 236 PRO A O 1
ATOM 1880 N N . PRO A 1 237 ? 25.104 0.514 -26.862 1.00 72.38 237 PRO A N 1
ATOM 1881 C CA . PRO A 1 237 ? 24.029 1.203 -27.555 1.00 72.38 237 PRO A CA 1
ATOM 1882 C C . PRO A 1 237 ? 22.824 1.363 -26.617 1.00 72.38 237 PRO A C 1
ATOM 1884 O O . PRO A 1 237 ? 22.519 0.446 -25.841 1.00 72.38 237 PRO A O 1
ATOM 1887 N N . PRO A 1 238 ? 22.115 2.504 -26.675 1.00 80.31 238 PRO A N 1
ATOM 1888 C CA . PRO A 1 238 ? 20.957 2.728 -25.826 1.00 80.31 238 PRO A CA 1
ATOM 1889 C C . PRO A 1 238 ? 19.900 1.637 -26.065 1.00 80.31 238 PRO A C 1
ATOM 1891 O O . PRO A 1 238 ? 19.741 1.155 -27.196 1.00 80.31 238 PRO A O 1
ATOM 1894 N N . PRO A 1 239 ? 19.160 1.228 -25.017 1.00 84.00 239 PRO A N 1
ATOM 1895 C CA . PRO A 1 239 ? 18.147 0.191 -25.142 1.00 84.00 239 PRO A CA 1
ATOM 1896 C C . PRO A 1 239 ? 17.091 0.614 -26.166 1.00 84.00 239 PRO A C 1
ATOM 1898 O O . PRO A 1 239 ? 16.523 1.700 -26.072 1.00 84.00 239 PRO A O 1
ATOM 1901 N N . ARG A 1 240 ? 16.813 -0.262 -27.138 1.00 90.19 240 ARG A N 1
ATOM 1902 C CA . ARG A 1 240 ? 15.829 -0.028 -28.205 1.00 90.19 240 ARG A CA 1
ATOM 1903 C C . ARG A 1 240 ? 14.491 -0.663 -27.821 1.00 90.19 240 ARG A C 1
ATOM 1905 O O . ARG A 1 240 ? 14.314 -1.868 -28.019 1.00 90.19 240 ARG A O 1
ATOM 1912 N N . PRO A 1 241 ? 13.538 0.096 -27.247 1.00 93.56 241 PRO A N 1
ATOM 1913 C CA . PRO A 1 241 ? 12.362 -0.479 -26.596 1.00 93.56 241 PRO A CA 1
ATOM 1914 C C . PRO A 1 241 ? 11.419 -1.222 -27.548 1.00 93.56 241 PRO A C 1
ATOM 1916 O O . PRO A 1 241 ? 10.640 -2.044 -27.076 1.00 93.56 241 PRO A O 1
ATOM 1919 N N . PHE A 1 242 ? 11.476 -0.967 -28.860 1.00 94.31 242 PHE A N 1
ATOM 1920 C CA . PHE A 1 242 ? 10.565 -1.547 -29.860 1.00 94.31 242 PHE A CA 1
ATOM 1921 C C . PHE A 1 242 ? 11.115 -2.775 -30.604 1.00 94.31 242 PHE A C 1
ATOM 1923 O O . PHE A 1 242 ? 10.407 -3.347 -31.426 1.00 94.31 242 PHE A O 1
ATOM 1930 N N . CYS A 1 243 ? 12.354 -3.199 -30.328 1.00 91.44 243 CYS A N 1
ATOM 1931 C CA . CYS A 1 243 ? 13.046 -4.225 -31.124 1.00 91.44 243 CYS A CA 1
ATOM 1932 C C . CYS A 1 243 ? 13.024 -5.644 -30.546 1.00 91.44 243 CYS A C 1
ATOM 1934 O O . CYS A 1 243 ? 13.655 -6.536 -31.106 1.00 91.44 243 CYS A O 1
ATOM 1936 N N . GLY A 1 244 ? 12.335 -5.873 -29.429 1.00 87.12 244 GLY A N 1
ATOM 1937 C CA . GLY A 1 244 ? 12.370 -7.162 -28.744 1.00 87.12 244 GLY A CA 1
ATOM 1938 C C . GLY A 1 244 ? 11.037 -7.526 -28.113 1.00 87.12 244 GLY A C 1
ATOM 1939 O O . GLY A 1 244 ? 10.025 -7.686 -28.790 1.00 87.12 244 GLY A O 1
ATOM 1940 N N . ASN A 1 245 ? 11.054 -7.695 -26.794 1.00 93.06 245 ASN A N 1
ATOM 1941 C CA . ASN A 1 245 ? 9.891 -8.137 -26.037 1.00 93.06 245 ASN A CA 1
ATOM 1942 C C . ASN A 1 245 ? 8.792 -7.066 -25.980 1.00 93.06 245 ASN A C 1
ATOM 1944 O O . ASN A 1 245 ? 9.063 -5.867 -25.971 1.00 93.06 245 ASN A O 1
ATOM 1948 N N . MET A 1 246 ? 7.546 -7.519 -25.811 1.00 95.38 246 MET A N 1
ATOM 1949 C CA . MET A 1 246 ? 6.378 -6.646 -25.639 1.00 95.38 246 MET A CA 1
ATOM 1950 C C . MET A 1 246 ? 6.514 -5.689 -24.444 1.00 95.38 246 MET A C 1
ATOM 1952 O O . MET A 1 246 ? 5.998 -4.576 -24.465 1.00 95.38 246 MET A O 1
ATOM 1956 N N . TRP A 1 247 ? 7.212 -6.117 -23.389 1.00 96.19 247 TRP A N 1
ATOM 1957 C CA . TRP A 1 247 ? 7.284 -5.386 -22.125 1.00 96.19 247 TRP A CA 1
ATOM 1958 C C . TRP A 1 247 ? 8.070 -4.060 -22.208 1.00 96.19 247 TRP A C 1
ATOM 1960 O O . TRP A 1 247 ? 7.495 -3.033 -21.850 1.00 96.19 247 TRP A O 1
ATOM 1970 N N . PRO A 1 248 ? 9.316 -4.009 -22.729 1.00 95.19 248 PRO A N 1
ATOM 1971 C CA . PRO A 1 248 ? 10.008 -2.743 -22.998 1.00 95.19 248 PRO A CA 1
ATOM 1972 C C . PRO A 1 248 ? 9.211 -1.774 -23.879 1.00 95.19 248 PRO A C 1
ATOM 1974 O O . PRO A 1 248 ? 9.196 -0.574 -23.608 1.00 95.19 248 PRO A O 1
ATOM 1977 N N . SER A 1 249 ? 8.507 -2.284 -24.895 1.00 96.06 249 SER A N 1
ATOM 1978 C CA . SER A 1 249 ? 7.672 -1.454 -25.771 1.00 96.06 249 SER A CA 1
ATOM 1979 C C . SER A 1 249 ? 6.467 -0.892 -25.028 1.00 96.06 249 SER A C 1
ATOM 1981 O O . SER A 1 249 ? 6.184 0.298 -25.130 1.00 96.06 249 SER A O 1
ATOM 1983 N N . PHE A 1 250 ? 5.783 -1.725 -24.240 1.00 97.12 250 PHE A N 1
ATOM 1984 C CA . PHE A 1 250 ? 4.676 -1.296 -23.389 1.00 97.12 250 PHE A CA 1
ATOM 1985 C C . PHE A 1 250 ? 5.120 -0.224 -22.391 1.00 97.12 250 PHE A C 1
ATOM 1987 O O . PHE A 1 250 ? 4.459 0.805 -22.277 1.00 97.12 250 PHE A O 1
ATOM 1994 N N . LEU A 1 251 ? 6.264 -0.418 -21.723 1.00 96.44 251 LEU A N 1
ATOM 1995 C CA . LEU A 1 251 ? 6.827 0.580 -20.815 1.00 96.44 251 LEU A CA 1
ATOM 1996 C C . LEU A 1 251 ? 7.148 1.887 -21.540 1.00 96.44 251 LEU A C 1
ATOM 1998 O O . LEU A 1 251 ? 6.807 2.945 -21.023 1.00 96.44 251 LEU A O 1
ATOM 2002 N N . LYS A 1 252 ? 7.725 1.838 -22.747 1.00 95.56 252 LYS A N 1
ATOM 2003 C CA . LYS A 1 252 ? 8.008 3.055 -23.519 1.00 95.56 252 LYS A CA 1
ATOM 2004 C C . LYS A 1 252 ? 6.733 3.787 -23.951 1.00 95.56 252 LYS A C 1
ATOM 2006 O O . LYS A 1 252 ? 6.675 5.010 -23.870 1.00 95.56 252 LYS A O 1
ATOM 2011 N N . VAL A 1 253 ? 5.690 3.072 -24.375 1.00 96.31 253 VAL A N 1
ATOM 2012 C CA . VAL A 1 253 ? 4.386 3.688 -24.694 1.00 96.31 253 VAL A CA 1
ATOM 2013 C C . VAL A 1 253 ? 3.728 4.261 -23.433 1.00 96.31 253 VAL A C 1
ATOM 2015 O O . VAL A 1 253 ? 3.122 5.329 -23.480 1.00 96.31 253 VAL A O 1
ATOM 2018 N N . TYR A 1 254 ? 3.888 3.602 -22.285 1.00 96.12 254 TYR A N 1
ATOM 2019 C CA . TYR A 1 254 ? 3.433 4.115 -20.995 1.00 96.12 254 TYR A CA 1
ATOM 2020 C C . TYR A 1 254 ? 4.187 5.386 -20.564 1.00 96.12 254 TYR A C 1
ATOM 2022 O O . TYR A 1 254 ? 3.555 6.343 -20.123 1.00 96.12 254 TYR A O 1
ATOM 2030 N N . THR A 1 255 ? 5.510 5.464 -20.740 1.00 95.00 255 THR A N 1
ATOM 2031 C CA . THR A 1 255 ? 6.261 6.704 -20.461 1.00 95.00 255 THR A CA 1
ATOM 2032 C C . THR A 1 255 ? 5.865 7.824 -21.426 1.00 95.00 255 THR A C 1
ATOM 2034 O O . THR A 1 255 ? 5.732 8.970 -21.003 1.00 95.00 255 THR A O 1
ATOM 2037 N N . MET A 1 256 ? 5.565 7.500 -22.692 1.00 94.50 256 MET A N 1
ATOM 2038 C CA . MET A 1 256 ? 5.007 8.468 -23.648 1.00 94.50 256 MET A CA 1
ATOM 2039 C C . MET A 1 256 ? 3.621 8.976 -23.221 1.00 94.50 256 MET A C 1
ATOM 2041 O O . MET A 1 256 ? 3.350 10.166 -23.361 1.00 94.50 256 MET A O 1
ATOM 2045 N N . LEU A 1 257 ? 2.757 8.121 -22.650 1.00 94.62 257 LEU A N 1
ATOM 2046 C CA . LEU A 1 257 ? 1.481 8.543 -22.048 1.00 94.62 257 LEU A CA 1
ATOM 2047 C C . LEU A 1 257 ? 1.698 9.578 -20.927 1.00 94.62 257 LEU A C 1
ATOM 2049 O O . LEU A 1 257 ? 0.901 10.503 -20.793 1.00 94.62 257 LEU A O 1
ATOM 2053 N N . LEU A 1 258 ? 2.765 9.435 -20.135 1.00 93.62 258 LEU A N 1
ATOM 2054 C CA . LEU A 1 258 ? 3.130 10.388 -19.078 1.00 93.62 258 LEU A CA 1
ATOM 2055 C C . LEU A 1 258 ? 3.755 11.690 -19.616 1.00 93.62 258 LEU A C 1
ATOM 2057 O O . LEU A 1 258 ? 4.021 12.601 -18.834 1.00 93.62 258 LEU A O 1
ATOM 2061 N N . GLY A 1 259 ? 3.964 11.795 -20.931 1.00 91.88 259 GLY A N 1
ATOM 2062 C CA . GLY A 1 259 ? 4.528 12.969 -21.597 1.00 91.88 259 GLY A CA 1
ATOM 2063 C C . GLY A 1 259 ? 6.038 12.907 -21.828 1.00 91.88 259 GLY A C 1
ATOM 2064 O O . GLY A 1 259 ? 6.597 13.856 -22.374 1.00 91.88 259 GLY A O 1
ATOM 2065 N N . GLU A 1 260 ? 6.709 11.811 -21.463 1.00 93.38 260 GLU A N 1
ATOM 2066 C CA . GLU A 1 260 ? 8.122 11.611 -21.792 1.00 93.38 260 GLU A CA 1
ATOM 2067 C C . GLU A 1 260 ? 8.250 11.153 -23.250 1.00 93.38 260 GLU A C 1
ATOM 2069 O O . GLU A 1 260 ? 8.146 9.967 -23.583 1.00 93.38 260 GLU A O 1
ATOM 2074 N N . VAL A 1 261 ? 8.445 12.126 -24.137 1.00 90.25 261 VAL A N 1
ATOM 2075 C CA . VAL A 1 261 ? 8.633 11.902 -25.569 1.00 90.25 261 VAL A CA 1
ATOM 2076 C C . VAL A 1 261 ? 10.104 12.073 -25.912 1.00 90.25 261 VAL A C 1
ATOM 2078 O O . VAL A 1 261 ? 10.690 13.124 -25.679 1.00 90.25 261 VAL A O 1
ATOM 2081 N N . ASP A 1 262 ? 10.675 11.039 -26.518 1.00 89.75 262 ASP A N 1
ATOM 2082 C CA . ASP A 1 262 ? 11.986 11.112 -27.148 1.00 89.75 262 ASP A CA 1
ATOM 2083 C C . ASP A 1 262 ? 11.791 11.199 -28.664 1.00 89.75 262 ASP A C 1
ATOM 2085 O O . ASP A 1 262 ? 11.496 10.202 -29.327 1.00 89.75 262 ASP A O 1
ATOM 2089 N N . GLU A 1 263 ? 11.883 12.419 -29.194 1.00 88.88 263 GLU A N 1
ATOM 2090 C CA . GLU A 1 263 ? 11.665 12.715 -30.614 1.00 88.88 263 GLU A CA 1
ATOM 2091 C C . GLU A 1 263 ? 12.724 12.058 -31.508 1.00 88.88 263 GLU A C 1
ATOM 2093 O O . GLU A 1 263 ? 12.441 11.736 -32.665 1.00 88.88 263 GLU A O 1
ATOM 2098 N N . SER A 1 264 ? 13.922 11.796 -30.968 1.00 88.00 264 SER A N 1
ATOM 2099 C CA . SER A 1 264 ? 15.029 11.202 -31.725 1.00 88.00 264 SER A CA 1
ATOM 2100 C C . SER A 1 264 ? 14.682 9.811 -32.266 1.00 88.00 264 SER A C 1
ATOM 2102 O O . SER A 1 264 ? 15.121 9.446 -33.352 1.00 88.00 264 SER A O 1
ATOM 2104 N N . LEU A 1 265 ? 13.794 9.084 -31.577 1.00 86.69 265 LEU A N 1
ATOM 2105 C CA . LEU A 1 265 ? 13.328 7.754 -31.977 1.00 86.69 265 LEU A CA 1
ATOM 2106 C C . LEU A 1 265 ? 12.469 7.755 -33.248 1.00 86.69 265 LEU A C 1
ATOM 2108 O O . LEU A 1 265 ? 12.344 6.721 -33.900 1.00 86.69 265 LEU A O 1
ATOM 2112 N N . PHE A 1 266 ? 11.841 8.885 -33.579 1.00 87.19 266 PHE A N 1
ATOM 2113 C CA . PHE A 1 266 ? 10.900 8.992 -34.699 1.00 87.19 266 PHE A CA 1
ATOM 2114 C C . PHE A 1 266 ? 11.411 9.873 -35.841 1.00 87.19 266 PHE A C 1
ATOM 2116 O O . PHE A 1 266 ? 10.837 9.840 -36.928 1.00 87.19 266 PHE A O 1
ATOM 2123 N N . LEU A 1 267 ? 12.458 10.666 -35.595 1.00 83.94 267 LEU A N 1
ATOM 2124 C CA . LEU A 1 267 ? 13.069 11.564 -36.578 1.00 83.94 267 LEU A CA 1
ATOM 2125 C C . LEU A 1 267 ? 14.179 10.904 -37.403 1.00 83.94 267 LEU A C 1
ATOM 2127 O O . LEU A 1 267 ? 14.724 11.544 -38.306 1.00 83.94 267 LEU A O 1
ATOM 2131 N N . ASP A 1 268 ? 14.519 9.652 -37.103 1.00 80.50 268 ASP A N 1
ATOM 2132 C CA . ASP A 1 268 ? 15.557 8.943 -37.834 1.00 80.50 268 ASP A CA 1
ATOM 2133 C C . ASP A 1 268 ? 15.122 8.691 -39.287 1.00 80.50 268 ASP A C 1
ATOM 2135 O O . ASP A 1 268 ? 13.966 8.349 -39.560 1.00 80.50 268 ASP A O 1
ATOM 2139 N N . LYS A 1 269 ? 16.035 8.910 -40.240 1.00 77.44 269 LYS A N 1
ATOM 2140 C CA . LYS A 1 269 ? 15.702 8.986 -41.681 1.00 77.44 269 LYS A CA 1
ATOM 2141 C C . LYS A 1 269 ? 15.114 7.691 -42.240 1.00 77.44 269 LYS A C 1
ATOM 2143 O O . LYS A 1 269 ? 14.418 7.732 -43.254 1.00 77.44 269 LYS A O 1
ATOM 2148 N N . ASP A 1 270 ? 15.370 6.579 -41.564 1.00 76.69 270 ASP A N 1
ATOM 2149 C CA . ASP A 1 270 ? 14.971 5.237 -41.982 1.00 76.69 270 ASP A CA 1
ATOM 2150 C C . ASP A 1 270 ? 13.609 4.812 -41.413 1.00 76.69 270 ASP A C 1
ATOM 2152 O O . ASP A 1 270 ? 13.091 3.738 -41.736 1.00 76.69 270 ASP A O 1
ATOM 2156 N N . VAL A 1 271 ? 12.988 5.655 -40.580 1.00 79.19 271 VAL A N 1
ATOM 2157 C CA . VAL A 1 271 ? 11.661 5.397 -40.020 1.00 79.19 271 VAL A CA 1
ATOM 2158 C C . VAL A 1 271 ? 10.581 5.823 -41.014 1.00 79.19 271 VAL A C 1
ATOM 2160 O O . VAL A 1 271 ? 10.579 6.926 -41.560 1.00 79.19 271 VAL A O 1
ATOM 2163 N N . SER A 1 272 ? 9.605 4.939 -41.241 1.00 86.62 272 SER A N 1
ATOM 2164 C CA . SER A 1 272 ? 8.464 5.242 -42.109 1.00 86.62 272 SER A CA 1
ATOM 2165 C C . SER A 1 272 ? 7.708 6.487 -41.618 1.00 86.62 272 SER A C 1
ATOM 2167 O O . SER A 1 272 ? 7.390 6.601 -40.434 1.00 86.62 272 SER A O 1
ATOM 2169 N N . SER A 1 273 ? 7.322 7.394 -42.525 1.00 91.00 273 SER A N 1
ATOM 2170 C CA . SER A 1 273 ? 6.503 8.575 -42.180 1.00 91.00 273 SER A CA 1
ATOM 2171 C C . SER A 1 273 ? 5.192 8.203 -41.469 1.00 91.00 273 SER A C 1
ATOM 2173 O O . SER A 1 273 ? 4.616 9.008 -40.740 1.00 91.00 273 SER A O 1
ATOM 2175 N N . PHE A 1 274 ? 4.735 6.960 -41.648 1.00 92.44 274 PHE A N 1
ATOM 2176 C CA . PHE A 1 274 ? 3.588 6.395 -40.952 1.00 92.44 274 PHE A CA 1
ATOM 2177 C C . PHE A 1 274 ? 3.787 6.316 -39.427 1.00 92.44 274 PHE A C 1
ATOM 2179 O O . PHE A 1 274 ? 2.832 6.542 -38.689 1.00 92.44 274 PHE A O 1
ATOM 2186 N N . ALA A 1 275 ? 5.011 6.085 -38.938 1.00 92.19 275 ALA A N 1
ATOM 2187 C CA . ALA A 1 275 ? 5.316 6.062 -37.504 1.00 92.19 275 ALA A CA 1
ATOM 2188 C C . ALA A 1 275 ? 5.076 7.421 -36.845 1.00 92.19 275 ALA A C 1
ATOM 2190 O O . ALA A 1 275 ? 4.485 7.489 -35.771 1.00 92.19 275 ALA A O 1
ATOM 2191 N N . ILE A 1 276 ? 5.483 8.499 -37.523 1.00 92.69 276 ILE A N 1
ATOM 2192 C CA . ILE A 1 276 ? 5.283 9.878 -37.065 1.00 92.69 276 ILE A CA 1
ATOM 2193 C C . ILE A 1 276 ? 3.785 10.190 -36.996 1.00 92.69 276 ILE A C 1
ATOM 2195 O O . ILE A 1 276 ? 3.311 10.745 -36.009 1.00 92.69 276 ILE A O 1
ATOM 2199 N N . VAL A 1 277 ? 3.013 9.788 -38.011 1.00 94.88 277 VAL A N 1
ATOM 2200 C CA . VAL A 1 277 ? 1.551 9.965 -38.014 1.00 94.88 277 VAL A CA 1
ATOM 2201 C C . VAL A 1 277 ? 0.897 9.185 -36.872 1.00 94.88 277 VAL A C 1
ATOM 2203 O O . VAL A 1 277 ? 0.058 9.736 -36.160 1.00 94.88 277 VAL A O 1
ATOM 2206 N N . LEU A 1 278 ? 1.296 7.927 -36.663 1.00 94.69 278 LEU A N 1
ATOM 2207 C CA . LEU A 1 278 ? 0.795 7.093 -35.570 1.00 94.69 278 LEU A CA 1
ATOM 2208 C C . LEU A 1 278 ? 1.149 7.688 -34.200 1.00 94.69 278 LEU A C 1
ATOM 2210 O O . LEU A 1 278 ? 0.311 7.692 -33.302 1.00 94.69 278 LEU A O 1
ATOM 2214 N N . PHE A 1 279 ? 2.358 8.232 -34.057 1.00 94.19 279 PHE A N 1
ATOM 2215 C CA . PHE A 1 279 ? 2.815 8.927 -32.859 1.00 94.19 279 PHE A CA 1
ATOM 2216 C C . PHE A 1 279 ? 1.996 10.197 -32.580 1.00 94.19 279 PHE A C 1
ATOM 2218 O O . PHE A 1 279 ? 1.487 10.363 -31.473 1.00 94.19 279 PHE A O 1
ATOM 2225 N N . ILE A 1 280 ? 1.778 11.058 -33.581 1.00 94.81 280 ILE A N 1
ATOM 2226 C CA . ILE A 1 280 ? 0.931 12.257 -33.441 1.00 94.81 280 ILE A CA 1
ATOM 2227 C C . ILE A 1 280 ? -0.497 11.860 -33.046 1.00 94.81 280 ILE A C 1
ATOM 2229 O O . ILE A 1 280 ? -1.094 12.467 -32.154 1.00 94.81 280 ILE A O 1
ATOM 2233 N N . PHE A 1 281 ? -1.038 10.817 -33.679 1.00 95.50 281 PHE A N 1
ATOM 2234 C CA . PHE A 1 281 ? 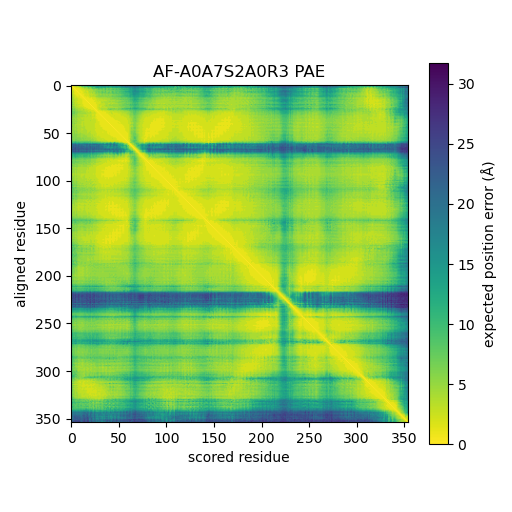-2.361 10.291 -33.357 1.00 95.50 281 PHE A CA 1
ATOM 2235 C C . PHE A 1 281 ? -2.434 9.751 -31.923 1.00 95.50 281 PHE A C 1
ATOM 2237 O O . PHE A 1 281 ? -3.389 10.057 -31.208 1.00 95.50 281 PHE A O 1
ATOM 2244 N N . PHE A 1 282 ? -1.417 9.010 -31.476 1.00 94.94 282 PHE A N 1
ATOM 2245 C CA . PHE A 1 282 ? -1.292 8.539 -30.098 1.00 94.94 282 PHE A CA 1
ATOM 2246 C C . PHE A 1 282 ? -1.270 9.706 -29.106 1.00 94.94 282 PHE A C 1
ATOM 2248 O O . PHE A 1 282 ? -2.061 9.715 -28.167 1.00 94.94 282 PHE A O 1
ATOM 2255 N N . MET A 1 283 ? -0.433 10.722 -29.335 1.00 94.62 283 MET A N 1
ATOM 2256 C CA . MET A 1 283 ? -0.342 11.890 -28.452 1.00 94.62 283 MET A CA 1
ATOM 2257 C C . MET A 1 283 ? -1.679 12.631 -28.353 1.00 94.62 283 MET A C 1
ATOM 2259 O O . MET A 1 283 ? -2.134 12.970 -27.262 1.00 94.62 283 MET A O 1
ATOM 2263 N N . PHE A 1 284 ? -2.361 12.837 -29.478 1.00 94.94 284 PHE A N 1
ATOM 2264 C CA . PHE A 1 284 ? -3.657 13.509 -29.474 1.00 94.94 284 PHE A CA 1
ATOM 2265 C C . PHE A 1 284 ? -4.750 12.682 -28.777 1.00 94.94 284 PHE A C 1
ATOM 2267 O O . PHE A 1 284 ? -5.473 13.193 -27.920 1.00 94.94 284 PHE A O 1
ATOM 2274 N N . LEU A 1 285 ? -4.877 11.398 -29.117 1.00 93.69 285 LEU A N 1
ATOM 2275 C CA . LEU A 1 285 ? -5.931 10.540 -28.578 1.00 93.69 285 LEU A CA 1
ATOM 2276 C C . LEU A 1 285 ? -5.674 10.198 -27.108 1.00 93.69 285 LEU A C 1
ATOM 2278 O O . LEU A 1 285 ? -6.546 10.368 -26.262 1.00 93.69 285 LEU A O 1
ATOM 2282 N N . VAL A 1 286 ? -4.488 9.691 -26.790 1.00 91.81 286 VAL A N 1
ATOM 2283 C CA . VAL A 1 286 ? -4.201 9.096 -25.484 1.00 91.81 286 VAL A CA 1
ATOM 2284 C C . VAL A 1 286 ? -3.784 10.153 -24.468 1.00 91.81 286 VAL A C 1
ATOM 2286 O O . VAL A 1 286 ? -4.297 10.152 -23.353 1.00 91.81 286 VAL A O 1
ATOM 2289 N N . VAL A 1 287 ? -2.911 11.089 -24.836 1.00 90.94 287 VAL A N 1
ATOM 2290 C CA . VAL A 1 287 ? -2.442 12.100 -23.876 1.00 90.94 287 VAL A CA 1
ATOM 2291 C C . VAL A 1 287 ? -3.461 13.223 -23.733 1.00 90.94 287 VAL A C 1
ATOM 2293 O O . VAL A 1 287 ? -3.841 13.554 -22.619 1.00 90.94 287 VAL A O 1
ATOM 2296 N N . ILE A 1 288 ? -3.956 13.795 -24.833 1.00 91.44 288 ILE A N 1
ATOM 2297 C CA . ILE A 1 288 ? -4.838 14.970 -24.745 1.00 91.44 288 ILE A CA 1
ATOM 2298 C C . ILE A 1 288 ? -6.285 14.560 -24.447 1.00 91.44 288 ILE A C 1
ATOM 2300 O O . ILE A 1 288 ? -6.878 15.040 -23.480 1.00 91.44 288 ILE A O 1
ATOM 2304 N N . LEU A 1 289 ? -6.883 13.683 -25.258 1.00 93.94 289 LEU A N 1
ATOM 2305 C CA . LEU A 1 289 ? -8.303 13.352 -25.108 1.00 93.94 289 LEU A CA 1
ATOM 2306 C C . LEU A 1 289 ? -8.553 12.517 -23.844 1.00 93.94 289 LEU A C 1
ATOM 2308 O O . LEU A 1 289 ? -9.372 12.917 -23.011 1.00 93.94 289 LEU A O 1
ATOM 2312 N N . LEU A 1 290 ? -7.850 11.393 -23.658 1.00 92.00 290 LEU A N 1
ATOM 2313 C CA . LEU A 1 290 ? -8.115 10.517 -22.510 1.00 92.00 290 LEU A CA 1
ATOM 2314 C C . LEU A 1 290 ? -7.750 11.162 -21.166 1.00 92.00 290 LEU A C 1
ATOM 2316 O O . LEU A 1 290 ? -8.489 10.949 -20.205 1.00 92.00 290 LEU A O 1
ATOM 2320 N N . ALA A 1 291 ? -6.699 11.989 -21.075 1.00 91.94 291 ALA A N 1
ATOM 2321 C CA . ALA A 1 291 ? -6.400 12.697 -19.824 1.00 91.94 291 ALA A CA 1
ATOM 2322 C C . ALA A 1 291 ? -7.494 13.714 -19.460 1.00 91.94 291 ALA A C 1
ATOM 2324 O O . ALA A 1 291 ? -7.897 13.790 -18.300 1.00 91.94 291 ALA A O 1
ATOM 2325 N N . ASN A 1 292 ? -8.045 14.438 -20.441 1.00 93.62 292 ASN A N 1
ATOM 2326 C CA . ASN A 1 292 ? -9.153 15.368 -20.201 1.00 93.62 292 ASN A CA 1
ATOM 2327 C C . ASN A 1 292 ? -10.415 14.643 -19.714 1.00 93.62 292 ASN A C 1
ATOM 2329 O O . ASN A 1 292 ? -11.076 15.100 -18.779 1.00 93.62 292 ASN A O 1
ATOM 2333 N N . VAL A 1 293 ? -10.729 13.486 -20.303 1.00 93.69 293 VAL A N 1
ATOM 2334 C CA . VAL A 1 293 ? -11.851 12.646 -19.859 1.00 93.69 293 VAL A CA 1
ATOM 2335 C C . VAL A 1 293 ? -11.603 12.092 -18.454 1.00 93.69 293 VAL A C 1
ATOM 2337 O O . VAL A 1 293 ? -12.507 12.120 -17.622 1.00 93.69 293 VAL A O 1
ATOM 2340 N N . LEU A 1 294 ? -10.382 11.641 -18.155 1.00 93.12 294 LEU A N 1
ATOM 2341 C CA . LEU A 1 294 ? -10.007 11.154 -16.827 1.00 93.12 294 LEU A CA 1
ATOM 2342 C C . LEU A 1 294 ? -10.205 12.236 -15.759 1.00 93.12 294 LEU A C 1
ATOM 2344 O O . LEU A 1 294 ? -10.839 11.981 -14.735 1.00 93.12 294 LEU A O 1
ATOM 2348 N N . ILE A 1 295 ? -9.718 13.453 -16.013 1.00 93.50 295 ILE A N 1
ATOM 2349 C CA . ILE A 1 295 ? -9.889 14.593 -15.102 1.00 93.50 295 ILE A CA 1
ATOM 2350 C C . ILE A 1 295 ? -11.379 14.905 -14.908 1.00 93.50 295 ILE A C 1
ATOM 2352 O O . ILE A 1 295 ? -11.815 15.127 -13.776 1.00 93.50 295 ILE A O 1
ATOM 2356 N N . ALA A 1 296 ? -12.186 14.865 -15.973 1.00 95.44 296 ALA A N 1
ATOM 2357 C CA . ALA A 1 296 ? -13.630 15.078 -15.879 1.00 95.44 296 ALA A CA 1
ATOM 2358 C C . ALA A 1 296 ? -14.316 14.021 -14.989 1.00 95.44 296 ALA A C 1
ATOM 2360 O O . ALA A 1 296 ? -15.098 14.366 -14.107 1.00 95.44 296 ALA A O 1
ATOM 2361 N N . ILE A 1 297 ? -13.971 12.738 -15.148 1.00 93.44 297 ILE A N 1
ATOM 2362 C CA . ILE A 1 297 ? -14.539 11.646 -14.337 1.00 93.44 297 ILE A CA 1
ATOM 2363 C C . ILE A 1 297 ? -14.143 11.783 -12.861 1.00 93.44 297 ILE A C 1
ATOM 2365 O O . ILE A 1 297 ? -14.975 11.581 -11.969 1.00 93.44 297 ILE A O 1
ATOM 2369 N N . VAL A 1 298 ? -12.879 12.123 -12.593 1.00 93.94 298 VAL A N 1
ATOM 2370 C CA . VAL A 1 298 ? -12.366 12.309 -11.229 1.00 93.94 298 VAL A CA 1
ATOM 2371 C C . VAL A 1 298 ? -13.037 13.502 -10.550 1.00 93.94 298 VAL A C 1
ATOM 2373 O O . VAL A 1 298 ? -13.459 13.380 -9.401 1.00 93.94 298 VAL A O 1
ATOM 2376 N N . THR A 1 299 ? -13.168 14.634 -11.246 1.00 93.31 299 THR A N 1
ATOM 2377 C CA . THR A 1 299 ? -13.773 15.857 -10.688 1.00 93.31 299 THR A CA 1
ATOM 2378 C C . THR A 1 299 ? -15.265 15.680 -10.395 1.00 93.31 299 THR A C 1
ATOM 2380 O O . THR A 1 299 ? -15.703 16.043 -9.302 1.00 93.31 299 THR A O 1
ATOM 2383 N N . ASP A 1 300 ? -16.026 15.049 -11.296 1.00 93.31 300 ASP A N 1
ATOM 2384 C CA . ASP A 1 300 ? -17.442 14.715 -11.076 1.00 93.31 300 ASP A CA 1
ATOM 2385 C C . ASP A 1 300 ? -17.619 13.746 -9.896 1.00 93.31 300 ASP A C 1
ATOM 2387 O O . ASP A 1 300 ? -18.376 14.002 -8.955 1.00 93.31 300 ASP A O 1
ATOM 2391 N N . SER A 1 301 ? -16.833 12.664 -9.874 1.00 89.56 301 SER A N 1
ATOM 2392 C CA . SER A 1 301 ? -16.917 11.664 -8.806 1.00 89.56 301 SER A CA 1
ATOM 2393 C C . SER A 1 301 ? -16.541 12.244 -7.442 1.00 89.56 301 SER A C 1
ATOM 2395 O O . SER A 1 301 ? -17.200 11.934 -6.448 1.00 89.56 301 SER A O 1
ATOM 2397 N N . TYR A 1 302 ? -15.530 13.114 -7.379 1.00 88.88 302 TYR A N 1
ATOM 2398 C CA . TYR A 1 302 ? -15.126 13.767 -6.135 1.00 88.88 302 TYR A CA 1
ATOM 2399 C C . TYR A 1 302 ? -16.201 14.730 -5.603 1.00 88.88 302 TYR A C 1
ATOM 2401 O O . TYR A 1 302 ? -16.450 14.771 -4.394 1.00 88.88 302 TYR A O 1
ATOM 2409 N N . GLY A 1 303 ? -16.887 15.456 -6.495 1.00 87.56 303 GLY A N 1
ATOM 2410 C CA . GLY A 1 303 ? -17.987 16.355 -6.134 1.00 87.56 303 GLY A CA 1
ATOM 2411 C C . GLY A 1 303 ? -19.147 15.635 -5.438 1.00 87.56 303 GLY A C 1
ATOM 2412 O O . GLY A 1 303 ? -19.645 16.110 -4.416 1.00 87.56 303 GLY A O 1
ATOM 2413 N N . VAL A 1 304 ? -19.528 14.454 -5.935 1.00 86.94 304 VAL A N 1
ATOM 2414 C CA . VAL A 1 304 ? -20.615 13.641 -5.357 1.00 86.94 304 VAL A CA 1
ATOM 2415 C C . VAL A 1 304 ? -20.267 13.136 -3.951 1.00 86.94 304 VAL A C 1
ATOM 2417 O O . VAL A 1 304 ? -21.086 13.211 -3.034 1.00 86.94 304 VAL A O 1
ATOM 2420 N N . ILE A 1 305 ? -19.040 12.648 -3.745 1.00 84.12 305 ILE A N 1
ATOM 2421 C CA . ILE A 1 305 ? -18.632 12.048 -2.463 1.00 84.12 305 ILE A CA 1
ATOM 2422 C C . ILE A 1 305 ? -18.621 13.084 -1.342 1.00 84.12 305 ILE A C 1
ATOM 2424 O O . ILE A 1 305 ? -19.098 12.806 -0.237 1.00 84.12 305 ILE A O 1
ATOM 2428 N N . LYS A 1 306 ? -18.077 14.272 -1.630 1.00 81.88 306 LYS A N 1
ATOM 2429 C CA . LYS A 1 306 ? -17.897 15.327 -0.631 1.00 81.88 306 LYS A CA 1
ATOM 2430 C C . LYS A 1 306 ? -19.229 15.793 -0.038 1.00 81.88 306 LYS A C 1
ATOM 2432 O O . LYS A 1 306 ? -19.272 16.120 1.144 1.00 81.88 306 LYS A O 1
ATOM 2437 N N . ASN A 1 307 ? -20.296 15.806 -0.836 1.00 81.94 307 ASN A N 1
ATOM 2438 C CA . ASN A 1 307 ? -21.573 16.393 -0.436 1.00 81.94 307 ASN A CA 1
ATOM 2439 C C . ASN A 1 307 ? -22.516 15.405 0.266 1.00 81.94 307 ASN A C 1
ATOM 2441 O O . ASN A 1 307 ? -23.206 15.805 1.198 1.00 81.94 307 ASN A O 1
ATOM 2445 N N . GLU A 1 308 ? -22.551 14.131 -0.142 1.00 80.31 308 GLU A N 1
ATOM 2446 C CA . GLU A 1 308 ? -23.609 13.208 0.314 1.00 80.31 308 GLU A CA 1
ATOM 2447 C C . GLU A 1 308 ? -23.112 12.042 1.176 1.00 80.31 308 GLU A C 1
ATOM 2449 O O . GLU A 1 308 ? -23.826 11.589 2.069 1.00 80.31 308 GLU A O 1
ATOM 2454 N N . ARG A 1 309 ? -21.892 11.538 0.940 1.00 80.44 309 ARG A N 1
ATOM 2455 C CA . ARG A 1 309 ? -21.432 10.265 1.534 1.00 80.44 309 ARG A CA 1
ATOM 2456 C C . ARG A 1 309 ? -20.392 10.414 2.634 1.00 80.44 309 ARG A C 1
ATOM 2458 O O . ARG A 1 309 ? -20.231 9.491 3.428 1.00 80.44 309 ARG A O 1
ATOM 2465 N N . ALA A 1 310 ? -19.726 11.563 2.717 1.00 79.00 310 ALA A N 1
ATOM 2466 C CA . ALA A 1 310 ? -18.681 11.813 3.707 1.00 79.00 310 ALA A CA 1
ATOM 2467 C C . ALA A 1 310 ? -19.162 11.575 5.149 1.00 79.00 310 ALA A C 1
ATOM 2469 O O . ALA A 1 310 ? -18.513 10.857 5.905 1.00 79.00 310 ALA A O 1
A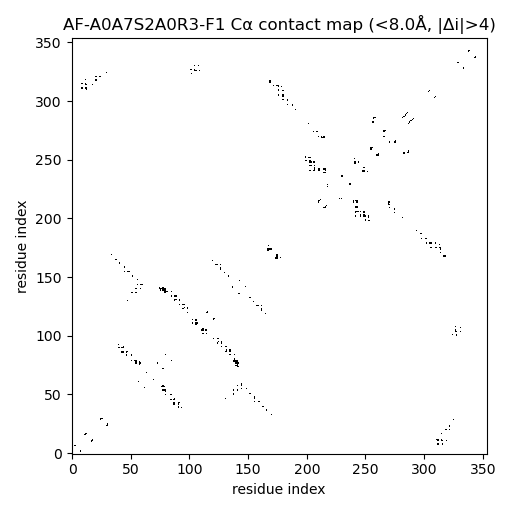TOM 2470 N N . ALA A 1 311 ? -20.327 12.124 5.511 1.00 82.00 311 ALA A N 1
ATOM 2471 C CA . ALA A 1 311 ? -20.873 11.987 6.859 1.00 82.00 311 ALA A CA 1
ATOM 2472 C C . ALA A 1 311 ? -21.280 10.540 7.178 1.00 82.00 311 ALA A C 1
ATOM 2474 O O . ALA A 1 311 ? -20.990 10.051 8.265 1.00 82.00 311 ALA A O 1
ATOM 2475 N N . ILE A 1 312 ? -21.916 9.844 6.233 1.00 87.19 312 ILE A N 1
ATOM 2476 C CA . ILE A 1 312 ? -22.393 8.469 6.435 1.00 87.19 312 ILE A CA 1
ATOM 2477 C C . ILE A 1 312 ? -21.210 7.525 6.664 1.00 87.19 312 ILE A C 1
ATOM 2479 O O . ILE A 1 312 ? -21.169 6.850 7.687 1.00 87.19 312 ILE A O 1
ATOM 2483 N N . VAL A 1 313 ? -20.217 7.545 5.764 1.00 81.94 313 VAL A N 1
ATOM 2484 C CA . VAL A 1 313 ? -19.014 6.694 5.857 1.00 81.94 313 VAL A CA 1
ATOM 2485 C C . VAL A 1 313 ? -18.242 6.967 7.143 1.00 81.94 313 VAL A C 1
ATOM 2487 O O . VAL A 1 313 ? -17.682 6.066 7.763 1.00 81.94 313 VAL A O 1
ATOM 2490 N N . PHE A 1 314 ? -18.195 8.229 7.554 1.00 81.06 314 PHE A N 1
ATOM 2491 C CA . PHE A 1 314 ? -17.528 8.608 8.783 1.00 81.06 314 PHE A CA 1
ATOM 2492 C C . PHE A 1 314 ? -18.199 7.991 10.018 1.00 81.06 314 PHE A C 1
ATOM 2494 O O . PHE A 1 314 ? -17.541 7.351 10.843 1.00 81.06 314 PHE A O 1
ATOM 2501 N N . TRP A 1 315 ? -19.506 8.187 10.153 1.00 85.81 315 TRP A N 1
ATOM 2502 C CA . TRP A 1 315 ? -20.236 7.732 11.326 1.00 85.81 315 TRP A CA 1
ATOM 2503 C C . TRP A 1 315 ? -20.426 6.21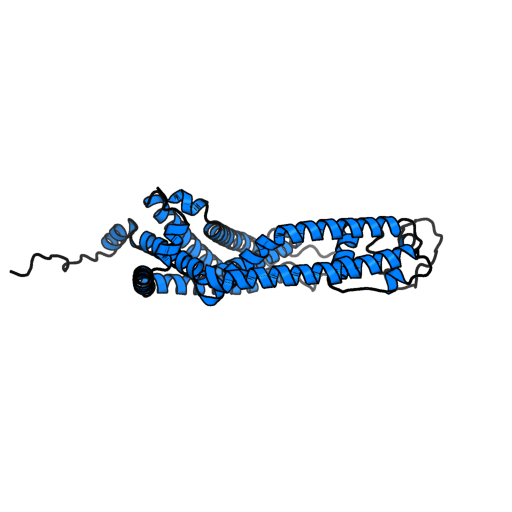0 11.344 1.00 85.81 315 TRP A C 1
ATOM 2505 O O . TRP A 1 315 ? -20.464 5.641 12.434 1.00 85.81 315 TRP A O 1
ATOM 2515 N N . SER A 1 316 ? -20.471 5.543 10.184 1.00 86.88 316 SER A N 1
ATOM 2516 C CA . SER A 1 316 ? -20.490 4.077 10.109 1.00 86.88 316 SER A CA 1
ATOM 2517 C C . SER A 1 316 ? -19.188 3.480 10.643 1.00 86.88 316 SER A C 1
ATOM 2519 O O . SER A 1 316 ? -19.237 2.664 11.554 1.00 86.88 316 SER A O 1
ATOM 2521 N N . ASN A 1 317 ? -18.026 3.984 10.200 1.00 83.19 317 ASN A N 1
ATOM 2522 C CA . ASN A 1 317 ? -16.725 3.507 10.691 1.00 83.19 317 ASN A CA 1
ATOM 2523 C C . ASN A 1 317 ? -16.589 3.688 12.213 1.00 83.19 317 ASN A C 1
ATOM 2525 O O . ASN A 1 317 ? -16.023 2.844 12.903 1.00 83.19 317 ASN A O 1
ATOM 2529 N N . ARG A 1 318 ? -17.122 4.791 12.759 1.00 85.31 318 ARG A N 1
ATOM 2530 C CA . ARG A 1 318 ? -17.150 5.021 14.211 1.00 85.31 318 ARG A CA 1
ATOM 2531 C C . ARG A 1 318 ? -18.078 4.066 14.942 1.00 85.31 318 ARG A C 1
ATOM 2533 O O . ARG A 1 318 ? -17.744 3.641 16.043 1.00 85.31 318 ARG A O 1
ATOM 2540 N N . LEU A 1 319 ? -19.242 3.779 14.372 1.00 88.62 319 LEU A N 1
ATOM 2541 C CA . LEU A 1 319 ? -20.186 2.837 14.955 1.00 88.62 319 LEU A CA 1
ATOM 2542 C C . LEU A 1 319 ? -19.583 1.436 15.004 1.00 88.62 319 LEU A C 1
ATOM 2544 O O . LEU A 1 319 ? -19.654 0.805 16.055 1.00 88.62 319 LEU A O 1
ATOM 2548 N N . ASP A 1 320 ? -18.942 1.000 13.921 1.00 85.44 320 ASP A N 1
ATOM 2549 C CA . ASP A 1 320 ? -18.268 -0.297 13.850 1.00 85.44 320 ASP A CA 1
ATOM 2550 C C . ASP A 1 320 ? -17.142 -0.379 14.888 1.00 85.44 320 ASP A C 1
ATOM 2552 O O . ASP A 1 320 ? -17.097 -1.321 15.680 1.00 85.44 320 ASP A O 1
ATOM 2556 N N . PHE A 1 321 ? -16.321 0.673 14.994 1.00 84.94 321 PHE A N 1
ATOM 2557 C CA . PHE A 1 321 ? -15.273 0.764 16.012 1.00 84.94 321 PHE A CA 1
ATOM 2558 C C . PHE A 1 321 ? -15.828 0.703 17.445 1.00 84.94 321 PHE A C 1
ATOM 2560 O O . PHE A 1 321 ? -15.320 -0.035 18.288 1.00 84.94 321 PHE A O 1
ATOM 2567 N N . VAL A 1 322 ? -16.881 1.467 17.753 1.00 87.88 322 VAL A N 1
ATOM 2568 C CA . VAL A 1 322 ? -17.494 1.461 19.092 1.00 87.88 322 VAL A CA 1
ATOM 2569 C C . VAL A 1 322 ? -18.118 0.106 19.397 1.00 87.88 322 VAL A C 1
ATOM 2571 O O . VAL A 1 322 ? -17.968 -0.380 20.514 1.00 87.88 322 VAL A O 1
ATOM 2574 N N . ALA A 1 323 ? -18.792 -0.513 18.427 1.00 88.00 323 ALA A N 1
ATOM 2575 C CA . ALA A 1 323 ? -19.381 -1.835 18.588 1.00 88.00 323 ALA A CA 1
ATOM 2576 C C . ALA A 1 323 ? -18.306 -2.895 18.865 1.00 88.00 323 ALA A C 1
ATOM 2578 O O . ALA A 1 323 ? -18.493 -3.740 19.740 1.00 88.00 323 ALA A O 1
ATOM 2579 N N . GLU A 1 324 ? -17.163 -2.816 18.183 1.00 85.50 324 GLU A N 1
ATOM 2580 C CA . GLU A 1 324 ? -16.016 -3.688 18.425 1.00 85.50 324 GLU A CA 1
ATOM 2581 C C . GLU A 1 324 ? -15.426 -3.476 19.826 1.00 85.50 324 GLU A C 1
ATOM 2583 O O . GLU A 1 324 ? -15.227 -4.437 20.573 1.00 85.50 324 GLU A O 1
ATOM 2588 N N . MET A 1 325 ? -15.210 -2.223 20.232 1.00 87.44 325 MET A N 1
ATOM 2589 C CA . MET A 1 325 ? -14.685 -1.904 21.563 1.00 87.44 325 MET A CA 1
ATOM 2590 C C . MET A 1 325 ? -15.653 -2.296 22.680 1.00 87.44 325 MET A C 1
ATOM 2592 O O . MET A 1 325 ? -15.214 -2.793 23.717 1.00 87.44 325 MET A O 1
ATOM 2596 N N . ASP A 1 326 ? -16.961 -2.115 22.481 1.00 89.12 326 ASP A N 1
ATOM 2597 C CA . ASP A 1 326 ? -17.991 -2.555 23.423 1.00 89.12 326 ASP A CA 1
ATOM 2598 C C . ASP A 1 326 ? -18.034 -4.091 23.494 1.00 89.12 326 ASP A C 1
ATOM 2600 O O . ASP A 1 326 ? -18.141 -4.638 24.592 1.00 89.12 326 ASP A O 1
ATOM 2604 N N . ALA A 1 327 ? -17.881 -4.800 22.369 1.00 86.94 327 ALA A N 1
ATOM 2605 C CA . ALA A 1 327 ? -17.787 -6.261 22.344 1.00 86.94 327 ALA A CA 1
ATOM 2606 C C . ALA A 1 327 ? -16.566 -6.753 23.136 1.00 86.94 327 ALA A C 1
ATOM 2608 O O . ALA A 1 327 ? -16.688 -7.616 24.009 1.00 86.94 327 ALA A O 1
ATOM 2609 N N . ILE A 1 328 ? -15.400 -6.151 22.886 1.00 86.00 328 ILE A N 1
ATOM 2610 C CA . ILE A 1 328 ? -14.159 -6.405 23.623 1.00 86.00 328 ILE A CA 1
ATOM 2611 C C . ILE A 1 328 ? -14.378 -6.112 25.115 1.00 86.00 328 ILE A C 1
ATOM 2613 O O . ILE A 1 328 ? -14.173 -6.986 25.953 1.00 86.00 328 ILE A O 1
ATOM 2617 N N . ALA A 1 329 ? -14.896 -4.944 25.492 1.00 86.69 329 ALA A N 1
ATOM 2618 C CA . ALA A 1 329 ? -15.134 -4.589 26.893 1.00 86.69 329 ALA A CA 1
ATOM 2619 C C . ALA A 1 329 ? -16.161 -5.501 27.599 1.00 86.69 329 ALA A C 1
ATOM 2621 O O . ALA A 1 329 ? -16.040 -5.761 28.803 1.00 86.69 329 ALA A O 1
ATOM 2622 N N . ALA A 1 330 ? -17.162 -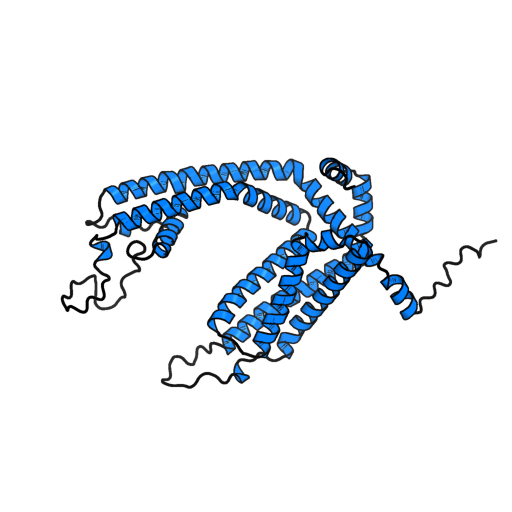6.002 26.870 1.00 86.56 330 ALA A N 1
ATOM 2623 C CA . ALA A 1 330 ? -18.209 -6.889 27.377 1.00 86.56 330 ALA A CA 1
ATOM 2624 C C . ALA A 1 330 ? -17.807 -8.373 27.424 1.00 86.56 330 ALA A C 1
ATOM 2626 O O . ALA A 1 330 ? -18.563 -9.186 27.963 1.00 86.56 330 ALA A O 1
ATOM 2627 N N . GLY A 1 331 ? -16.632 -8.733 26.898 1.00 82.44 331 GLY A N 1
ATOM 2628 C CA . GLY A 1 331 ? -16.184 -10.116 26.788 1.00 82.44 331 GLY A CA 1
ATOM 2629 C C . GLY A 1 331 ? -16.215 -10.913 28.110 1.00 82.44 331 GLY A C 1
ATOM 2630 O O . GLY A 1 331 ? -16.138 -10.357 29.216 1.00 82.44 331 GLY A O 1
ATOM 2631 N N . PRO A 1 332 ? -16.263 -12.257 28.039 1.00 79.00 332 PRO A N 1
ATOM 2632 C CA . PRO A 1 332 ? -16.318 -13.137 29.215 1.00 79.00 332 PRO A CA 1
ATOM 2633 C C . PRO A 1 332 ? -15.097 -13.003 30.139 1.00 79.00 332 PRO A C 1
ATOM 2635 O O . PRO A 1 332 ? -15.146 -13.363 31.317 1.00 79.00 332 PRO A O 1
ATOM 2638 N N . TRP A 1 333 ? -14.006 -12.432 29.633 1.00 80.06 333 TRP A N 1
ATOM 2639 C CA . TRP A 1 333 ? -12.802 -12.135 30.394 1.00 80.06 333 TRP A CA 1
ATOM 2640 C C . TRP A 1 333 ? -13.006 -11.139 31.538 1.00 80.06 333 TRP A C 1
ATOM 2642 O O . TRP A 1 333 ? -12.233 -11.167 32.482 1.00 80.06 333 TRP A O 1
ATOM 2652 N N . LYS A 1 334 ? -14.056 -10.310 31.532 1.00 81.19 334 LYS A N 1
ATOM 2653 C CA . LYS A 1 334 ? -14.245 -9.243 32.519 1.00 81.19 334 LYS A CA 1
ATOM 2654 C C . LYS A 1 334 ? -14.529 -9.854 33.882 1.00 81.19 334 LYS A C 1
ATOM 2656 O O . LYS A 1 334 ? -14.022 -9.373 34.887 1.00 81.19 334 LYS A O 1
ATOM 2661 N N . LYS A 1 335 ? -15.282 -10.961 33.890 1.00 83.25 335 LYS A N 1
ATOM 2662 C CA . LYS A 1 335 ? -15.509 -11.784 35.080 1.00 83.25 335 LYS A CA 1
ATOM 2663 C C . LYS A 1 335 ? -14.196 -12.403 35.556 1.00 83.25 335 LYS A C 1
ATOM 2665 O O . LYS A 1 335 ? -13.802 -12.160 36.683 1.00 83.25 335 LYS A O 1
ATOM 2670 N N . LYS A 1 336 ? -13.447 -13.060 34.660 1.00 83.94 336 LYS A N 1
ATOM 2671 C CA . LYS A 1 336 ? -12.159 -13.686 35.009 1.00 83.94 336 LYS A CA 1
ATOM 2672 C C . LYS A 1 336 ? -11.120 -12.691 35.530 1.00 83.94 336 LYS A C 1
ATOM 2674 O O . LYS A 1 336 ? -10.437 -12.989 36.495 1.00 83.94 336 LYS A O 1
ATOM 2679 N N . VAL A 1 337 ? -10.995 -11.518 34.913 1.00 82.38 337 VAL A N 1
ATOM 2680 C CA . VAL A 1 337 ? -10.085 -10.451 35.350 1.00 82.38 337 VAL A CA 1
ATOM 2681 C C . VAL A 1 337 ? -10.535 -9.916 36.708 1.00 82.3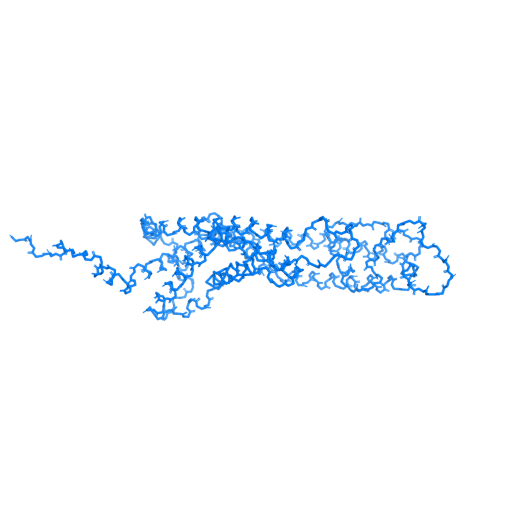8 337 VAL A C 1
ATOM 2683 O O . VAL A 1 337 ? -9.706 -9.787 37.601 1.00 82.38 337 VAL A O 1
ATOM 2686 N N . LYS A 1 338 ? -11.837 -9.678 36.915 1.00 84.00 338 LYS A N 1
ATOM 2687 C CA . LYS A 1 338 ? -12.364 -9.260 38.225 1.00 84.00 338 LYS A CA 1
ATOM 2688 C C . LYS A 1 338 ? -12.068 -10.296 39.318 1.00 84.00 338 LYS A C 1
ATOM 2690 O O . LYS A 1 338 ? -11.622 -9.910 40.395 1.00 84.00 338 LYS A O 1
ATOM 2695 N N . ASP A 1 339 ? -12.235 -11.580 39.006 1.00 87.62 339 ASP A N 1
ATOM 2696 C CA . ASP A 1 339 ? -11.959 -12.692 39.920 1.00 87.62 339 ASP A CA 1
ATOM 2697 C C . ASP A 1 339 ? -10.454 -12.816 40.227 1.00 87.62 339 ASP A C 1
ATOM 2699 O O . ASP A 1 339 ? -10.070 -13.003 41.379 1.00 87.62 339 ASP A O 1
ATOM 2703 N N . VAL A 1 340 ? -9.586 -12.662 39.218 1.00 89.12 340 VAL A N 1
ATOM 2704 C CA . VAL A 1 340 ? -8.119 -12.755 39.367 1.00 89.12 340 VAL A CA 1
ATOM 2705 C C . VAL A 1 340 ? -7.546 -11.581 40.157 1.00 89.12 340 VAL A C 1
ATOM 2707 O O . VAL A 1 340 ? -6.664 -11.779 40.989 1.00 89.12 340 VAL A O 1
ATOM 2710 N N . PHE A 1 341 ? -8.036 -10.362 39.923 1.00 86.50 341 PHE A N 1
ATOM 2711 C CA . PHE A 1 341 ? -7.550 -9.173 40.628 1.00 86.50 341 PHE A CA 1
ATOM 2712 C C . PHE A 1 341 ? -8.224 -8.950 41.987 1.00 86.50 341 PHE A C 1
ATOM 2714 O O . PHE A 1 341 ? -7.900 -7.977 42.664 1.00 86.50 341 PHE A O 1
ATOM 2721 N N . GLY A 1 342 ? -9.138 -9.833 42.408 1.00 83.50 342 GLY A N 1
ATOM 2722 C CA . GLY A 1 342 ? -9.753 -9.776 43.736 1.00 83.50 342 GLY A CA 1
ATOM 2723 C C . GLY A 1 342 ? -10.482 -8.462 44.018 1.00 83.50 342 GLY A C 1
ATOM 2724 O O . GLY A 1 342 ? -10.625 -8.079 45.180 1.00 83.50 342 GLY A O 1
ATOM 2725 N N . VAL A 1 343 ? -10.938 -7.758 42.974 1.00 79.06 343 VAL A N 1
ATOM 2726 C CA . VAL A 1 343 ? -11.719 -6.523 43.112 1.00 79.06 343 VAL A CA 1
ATOM 2727 C C . VAL A 1 343 ? -13.150 -6.923 43.467 1.00 79.06 343 VAL A C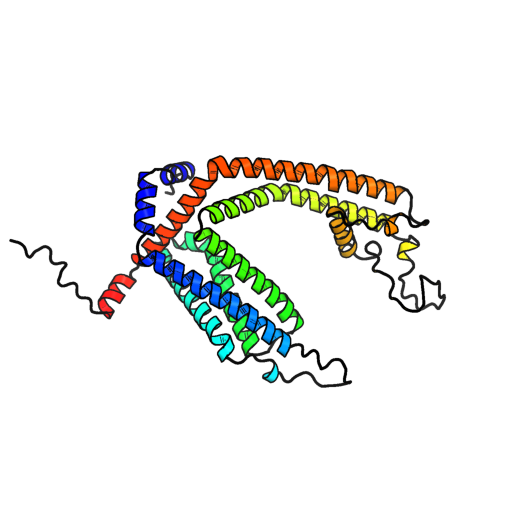 1
ATOM 2729 O O . VAL A 1 343 ? -14.074 -6.885 42.650 1.00 79.06 343 VAL A O 1
ATOM 2732 N N . ASN A 1 344 ? -13.317 -7.387 44.703 1.00 68.25 344 ASN A N 1
ATOM 2733 C CA . ASN A 1 344 ? -14.615 -7.548 45.328 1.00 68.25 344 ASN A CA 1
ATOM 2734 C C . ASN A 1 344 ? -15.183 -6.143 45.528 1.00 68.25 344 ASN A C 1
ATOM 2736 O O . ASN A 1 344 ? -14.798 -5.442 46.460 1.00 68.25 344 ASN A O 1
ATOM 2740 N N . ASN A 1 345 ? -16.072 -5.723 44.627 1.00 61.59 345 ASN A N 1
ATOM 2741 C CA . ASN A 1 345 ? -16.896 -4.539 44.838 1.00 61.59 345 ASN A CA 1
ATOM 2742 C C . ASN A 1 345 ? -17.783 -4.816 46.055 1.00 61.59 345 ASN A C 1
ATOM 2744 O O . ASN A 1 345 ? -18.847 -5.415 45.921 1.00 61.59 345 ASN A O 1
ATOM 2748 N N . ALA A 1 346 ? -17.332 -4.399 47.234 1.00 63.81 346 ALA A N 1
ATOM 2749 C CA . ALA A 1 346 ? -18.165 -4.345 48.429 1.00 63.81 346 ALA A CA 1
ATOM 2750 C C . ALA A 1 346 ? -19.259 -3.259 48.322 1.00 63.81 346 ALA A C 1
ATOM 2752 O O . ALA A 1 346 ? -20.146 -3.218 49.164 1.00 63.81 346 ALA A O 1
ATOM 2753 N N . ASP A 1 347 ? -19.228 -2.429 47.271 1.00 61.47 347 ASP A N 1
ATOM 2754 C CA . ASP A 1 347 ? -20.099 -1.258 47.115 1.00 61.47 347 ASP A CA 1
ATOM 2755 C C . ASP A 1 347 ? -21.304 -1.473 46.174 1.00 61.47 347 ASP A C 1
ATOM 2757 O O . ASP A 1 347 ? -22.137 -0.582 46.040 1.00 61.47 347 ASP A O 1
ATOM 2761 N N . ASP A 1 348 ? -21.448 -2.649 45.549 1.00 61.41 348 ASP A N 1
ATOM 2762 C CA . ASP A 1 348 ? -22.616 -2.985 44.709 1.00 61.41 348 ASP A CA 1
ATOM 2763 C C . ASP A 1 348 ? -23.714 -3.723 45.509 1.00 61.41 348 ASP A C 1
ATOM 2765 O O . ASP A 1 348 ? -24.430 -4.560 44.955 1.00 61.41 348 ASP A O 1
ATOM 2769 N N . ASP A 1 349 ? -23.853 -3.443 46.811 1.00 65.31 349 ASP A N 1
ATOM 2770 C CA . ASP A 1 349 ? -25.014 -3.879 47.595 1.00 65.31 349 ASP A CA 1
ATOM 2771 C C . ASP A 1 349 ? -26.048 -2.735 47.672 1.00 65.31 349 ASP A C 1
ATOM 2773 O O . ASP A 1 349 ? -25.981 -1.886 48.566 1.00 65.31 349 ASP A O 1
ATOM 2777 N N . PRO A 1 350 ? -27.033 -2.665 46.751 1.00 61.91 350 PRO A N 1
ATOM 2778 C CA . PRO A 1 350 ? -28.095 -1.657 46.788 1.00 61.91 350 PRO A CA 1
ATOM 2779 C C . PRO A 1 350 ? -29.047 -1.810 47.996 1.00 61.91 350 PRO A C 1
ATOM 2781 O O . PRO A 1 350 ? -30.066 -1.123 48.063 1.00 61.91 350 PRO A O 1
ATOM 2784 N N . GLY A 1 351 ? -28.745 -2.702 48.950 1.00 62.75 351 GLY A N 1
ATOM 2785 C CA . GLY A 1 351 ? -29.542 -2.979 50.145 1.00 62.75 351 GLY A CA 1
ATOM 2786 C C . GLY A 1 351 ? -29.220 -2.148 51.396 1.00 62.75 351 GLY A C 1
ATOM 2787 O O . GLY A 1 351 ? -29.990 -2.209 52.354 1.00 62.75 351 GLY A O 1
ATOM 2788 N N . ALA A 1 352 ? -28.143 -1.356 51.424 1.00 50.28 352 ALA A N 1
ATOM 2789 C CA . ALA A 1 352 ? -27.705 -0.640 52.632 1.00 50.28 352 ALA A CA 1
ATOM 2790 C C . ALA A 1 352 ? -28.142 0.841 52.677 1.00 50.28 352 ALA A C 1
ATOM 2792 O O . ALA A 1 352 ? -27.343 1.741 52.916 1.00 50.28 352 ALA A O 1
ATOM 2793 N N . SER A 1 353 ? -29.426 1.119 52.450 1.00 53.44 353 SER A N 1
ATOM 2794 C CA . SER A 1 353 ? -30.056 2.358 52.930 1.00 53.44 353 SER A CA 1
ATOM 2795 C C . SER A 1 353 ? -31.536 2.108 53.218 1.00 53.44 353 SER A C 1
ATOM 2797 O O . SER A 1 353 ? -32.399 2.182 52.344 1.00 53.44 353 SER A O 1
ATOM 2799 N N . ARG A 1 354 ? -31.816 1.756 54.472 1.00 49.16 354 ARG A N 1
ATOM 2800 C CA . ARG A 1 354 ? -33.145 1.808 55.077 1.00 49.16 354 ARG A CA 1
ATOM 2801 C C . ARG A 1 354 ? -33.082 2.629 56.347 1.00 49.16 354 ARG A C 1
ATOM 2803 O O . ARG A 1 354 ? -32.098 2.436 57.095 1.00 49.16 354 ARG A O 1
#